Protein AF-A0A1W9UEF1-F1 (afdb_monomer)

Secondary structure (DSSP, 8-state):
-HHHHHHHHHHHHHHH-SS--TTTS------PPPPPHHHHHHHHTTB-SSS-EEEEEESPPHHHHHHHHHHHHIIIIIHHHS-B-S--EEEEEEETTEEEEEEE--EEGGG--SHHHHHHHHHHHHHHHHHHHTTS-SS-EEEEE-TT-BGGGTB--EESSSSGGGGT----TTSS--TTSS--TTS-------TTS-TTT-HHHHHHHHHHHHHHHHHHH-TTEEEEEEEEE--TTSBTTS-SEEEEEEEESSS---HHHHHHHHHHHHHHHHTGGGHHHHHHTT-S---

Solvent-accessible surface area (backbone atoms only — not comparable to full-atom values): 16202 Å² total; per-residue (Å²): 107,50,66,58,53,46,50,49,51,44,49,48,40,62,75,70,33,94,54,40,51,55,88,80,79,50,87,79,87,68,87,84,74,85,78,58,69,75,60,50,52,26,52,77,69,48,12,16,65,39,70,40,43,9,34,20,63,19,67,70,50,60,64,55,41,32,35,46,53,47,48,49,42,42,69,74,48,46,44,82,78,42,63,48,24,72,45,65,48,61,45,69,47,79,56,97,75,31,37,40,38,43,34,41,56,28,33,30,43,93,76,47,92,46,76,66,52,47,53,52,52,50,52,53,50,42,50,52,50,36,61,57,44,42,72,54,36,96,45,58,54,45,65,46,64,45,84,82,50,36,81,91,74,75,39,64,65,61,22,79,36,20,39,62,59,84,77,76,52,84,85,62,93,59,74,66,47,33,58,88,47,47,81,58,93,93,53,82,69,46,83,52,47,36,73,93,52,55,63,77,22,32,37,37,29,48,30,25,54,48,17,38,54,40,17,47,49,37,46,70,75,36,78,60,40,59,33,31,36,23,39,34,30,44,42,56,68,34,53,72,60,58,46,80,37,78,48,72,53,76,41,52,70,74,74,77,92,45,73,66,59,51,50,55,48,48,51,47,48,51,56,48,30,77,45,48,74,57,50,32,55,39,53,76,70,60,76,53,70,62,72

pLDDT: mean 96.2, std 3.37, range [81.88, 98.94]

Sequence (291 aa):
MDDIAIQATKQHVRETMRYLDPDRYMVIDSYAGRGAEELQYVVDHVTANDTSFGVSHWPRSGLEHAVYETAQYINYKLIDEFPVGEDVKVMGLRRNGELILTVAMPLIATRIGDAAEYQEVKRAAEAAIQEYAAQLDHRKVIVMVNTADDSANDAVYLTLTGTSAEMGDDGEVGRGNRLNGLITPFRSVSLEAPCGKNPISHVGKVYNALALLAAQDIVEKVPAVREVSVYLLSQIGSPLDQPLMATATVHTKNGNLTASIQADVQGVLDDRLANVGALRDIILNREITLF

Nearest PDB structures (foldseek):
  4k0b-assembly1_A  TM=9.799E-01  e=9.815E-30  Saccharolobus solfataricus P2
  6s83-assembly4_H  TM=9.466E-01  e=1.248E-29  Pyrococcus furiosus DSM 3638
  4l4q-assembly1_A  TM=9.410E-01  e=1.383E-28  Thermococcus kodakarensis
  4hpv-assembly1_A-2  TM=9.255E-01  e=5.512E-28  Saccharolobus solfataricus P2
  4k0b-assembly1_B-2  TM=9.392E-01  e=1.727E-27  Saccharolobus solfataricus P2

Mean predicted aligned error: 3.49 Å

Foldseek 3Di:
DFVVVQVVVQVVCVVQWDQDRCVPQHDDGDPDDDDDPVLVVCLVVLAASAFFKAKDKDDQDLQRQLQQVLLVCVRPPVVVVAQWFNAKDWDWDDDPQEIEIEIEIAGAPVPADDLVSLVVRQVVSQVVSLVVSCVSDPTHYHYDYQPVDDSVVPRGRHDNTGHCVSVPDDDDQQPAAALSRHDDPPDDGGSQRLPPDALRRHCSNLNNVLQHVLNVCLVVQQVQFPMKMWMFTAHRPHNQLDTPDIDIDTDTPDDDDDPVSVVSSVVSSNVSSVVSRCSNVCVVVVVGGRD

Radius of gyration: 21.79 Å; Cα contacts (8 Å, |Δi|>4): 511; chains: 1; bounding box: 52×49×59 Å

Structure (mmCIF, N/CA/C/O backbone):
data_AF-A0A1W9UEF1-F1
#
_entry.id   AF-A0A1W9UEF1-F1
#
loop_
_atom_site.group_PDB
_atom_site.id
_atom_site.type_symbol
_atom_site.label_atom_id
_atom_site.label_alt_id
_atom_site.label_comp_id
_atom_site.label_asym_id
_atom_site.label_entity_id
_atom_site.label_seq_id
_atom_site.pdbx_PDB_ins_code
_atom_site.Cartn_x
_atom_site.Cartn_y
_atom_site.Cartn_z
_atom_site.occupancy
_atom_site.B_iso_or_equiv
_atom_site.auth_seq_id
_atom_site.auth_comp_id
_atom_site.auth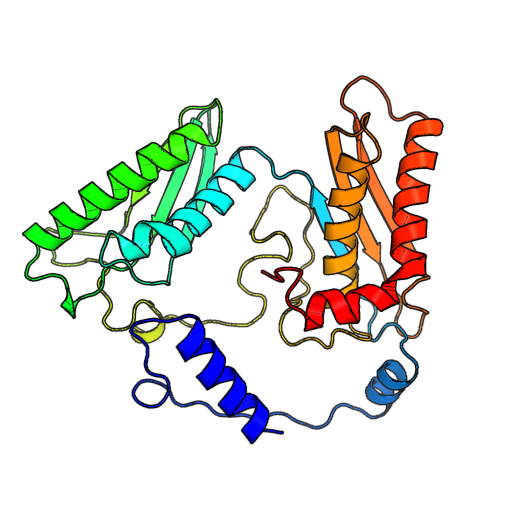_asym_id
_atom_site.auth_atom_id
_atom_site.pdbx_PDB_model_num
ATOM 1 N N . MET A 1 1 ? -14.687 -22.402 -10.345 1.00 89.38 1 MET A N 1
ATOM 2 C CA . MET A 1 1 ? -14.057 -21.469 -9.386 1.00 89.38 1 MET A CA 1
ATOM 3 C C . MET A 1 1 ? -12.746 -20.983 -9.973 1.00 89.38 1 MET A C 1
ATOM 5 O O . MET A 1 1 ? -12.583 -19.782 -10.115 1.00 89.38 1 MET A O 1
ATOM 9 N N . ASP A 1 2 ? -11.920 -21.912 -10.443 1.00 94.44 2 ASP A N 1
ATOM 10 C CA . ASP A 1 2 ? -10.677 -21.663 -11.183 1.00 94.44 2 ASP A CA 1
ATOM 11 C C . ASP A 1 2 ? -10.833 -20.636 -12.311 1.00 94.44 2 ASP A C 1
ATOM 13 O O . ASP A 1 2 ? -10.104 -19.650 -12.325 1.00 94.44 2 ASP A O 1
ATOM 17 N N . ASP A 1 3 ? -11.848 -20.771 -13.175 1.00 96.38 3 ASP A N 1
ATOM 18 C CA . ASP A 1 3 ? -12.111 -19.783 -14.235 1.00 96.38 3 ASP A CA 1
ATOM 19 C C . ASP A 1 3 ? -12.325 -18.366 -13.690 1.00 96.38 3 ASP A C 1
ATOM 21 O O . ASP A 1 3 ? -11.799 -17.402 -14.238 1.00 96.38 3 ASP A O 1
ATOM 25 N N . ILE A 1 4 ? -13.063 -18.226 -12.584 1.00 96.50 4 ILE A N 1
ATOM 26 C CA . ILE A 1 4 ? -13.297 -16.924 -11.947 1.00 96.50 4 ILE A CA 1
ATOM 27 C C . ILE A 1 4 ? -11.973 -16.366 -11.421 1.00 96.50 4 ILE A C 1
ATOM 29 O O . ILE A 1 4 ? -11.693 -15.192 -11.638 1.00 96.50 4 ILE A O 1
ATOM 33 N N . ALA A 1 5 ? -11.150 -17.194 -10.771 1.00 96.19 5 ALA A N 1
ATOM 34 C CA . ALA A 1 5 ? -9.849 -16.777 -10.254 1.00 96.19 5 ALA A CA 1
ATOM 35 C C . ALA A 1 5 ? -8.905 -16.335 -11.385 1.00 96.19 5 ALA A C 1
ATOM 37 O O . ALA A 1 5 ? -8.338 -15.248 -11.320 1.00 96.19 5 ALA A O 1
ATOM 38 N N . ILE A 1 6 ? -8.794 -17.129 -12.453 1.00 98.12 6 ILE A N 1
ATOM 39 C CA . ILE A 1 6 ? -7.942 -16.826 -13.609 1.00 98.12 6 ILE A CA 1
ATOM 40 C C . ILE A 1 6 ? -8.414 -15.543 -14.301 1.00 98.12 6 ILE A C 1
ATOM 42 O O . ILE A 1 6 ? -7.602 -14.656 -14.567 1.00 98.12 6 ILE A O 1
ATOM 46 N N . GLN A 1 7 ? -9.717 -15.403 -14.571 1.00 98.12 7 GLN A N 1
ATOM 47 C CA . GLN A 1 7 ? -10.246 -14.204 -15.228 1.00 98.12 7 GLN A CA 1
ATOM 48 C C . GLN A 1 7 ? -10.132 -12.959 -14.345 1.00 98.12 7 GLN A C 1
ATOM 50 O O . GLN A 1 7 ? -9.786 -11.898 -14.860 1.00 98.12 7 GLN A O 1
ATOM 55 N N . ALA A 1 8 ? -10.342 -13.080 -13.030 1.00 97.31 8 ALA A N 1
ATOM 56 C CA . ALA A 1 8 ? -10.146 -11.976 -12.094 1.00 97.31 8 ALA A CA 1
ATOM 57 C C . ALA A 1 8 ? -8.681 -11.514 -12.058 1.00 97.31 8 ALA A C 1
ATOM 59 O O . ALA A 1 8 ? -8.433 -10.312 -12.107 1.00 97.31 8 ALA A O 1
ATOM 60 N N . THR A 1 9 ? -7.713 -12.440 -12.051 1.00 97.75 9 THR A N 1
ATOM 61 C CA . THR A 1 9 ? -6.282 -12.100 -12.135 1.00 97.75 9 THR A CA 1
ATOM 62 C C . THR A 1 9 ? -5.962 -11.379 -13.441 1.00 97.75 9 THR A C 1
ATOM 64 O O . THR A 1 9 ? -5.349 -10.314 -13.414 1.00 97.75 9 THR A O 1
ATOM 67 N N . LYS A 1 10 ? -6.421 -11.900 -14.588 1.00 98.44 10 LYS A N 1
ATOM 68 C CA . LYS A 1 10 ? -6.210 -11.246 -15.892 1.00 98.44 10 LYS A CA 1
ATOM 69 C C . LYS A 1 10 ? -6.819 -9.851 -15.936 1.00 98.44 10 LYS A C 1
ATOM 71 O O . LYS A 1 10 ? -6.187 -8.922 -16.425 1.00 98.44 10 LYS A O 1
ATOM 76 N N . GLN A 1 11 ? -8.048 -9.701 -15.448 1.00 98.31 11 GLN A N 1
ATOM 77 C CA . GLN A 1 11 ? -8.712 -8.406 -15.390 1.00 98.31 11 GLN A CA 1
ATOM 78 C C . GLN A 1 11 ? -7.933 -7.429 -14.508 1.00 98.31 11 GLN A C 1
ATOM 80 O O . GLN A 1 11 ? -7.687 -6.312 -14.945 1.00 98.31 11 GLN A O 1
ATOM 85 N N . HIS A 1 12 ? -7.495 -7.859 -13.322 1.00 97.31 12 HIS A N 1
ATOM 86 C CA . HIS A 1 12 ? -6.714 -7.013 -12.427 1.00 97.31 12 HIS A CA 1
ATOM 87 C C . HIS A 1 12 ? -5.428 -6.517 -13.094 1.00 97.31 12 HIS A C 1
ATOM 89 O O . HIS A 1 12 ? -5.196 -5.317 -13.109 1.00 97.31 12 HIS A O 1
ATOM 95 N N . VAL A 1 13 ? -4.662 -7.403 -13.741 1.00 98.38 13 VAL A N 1
ATOM 96 C CA . VAL A 1 13 ? -3.438 -7.011 -14.462 1.00 98.38 13 VAL A CA 1
ATOM 97 C C . VAL A 1 13 ? -3.734 -5.995 -15.566 1.00 98.38 13 VAL A C 1
ATOM 99 O O . VAL A 1 13 ? -3.024 -5.002 -15.667 1.00 98.38 13 VAL A O 1
ATOM 102 N N . ARG A 1 14 ? -4.804 -6.180 -16.353 1.00 98.06 14 ARG A N 1
ATOM 103 C CA . ARG A 1 14 ? -5.193 -5.202 -17.390 1.00 98.06 14 ARG A CA 1
ATOM 104 C C . ARG A 1 14 ? -5.638 -3.855 -16.814 1.00 98.06 14 ARG A C 1
ATOM 106 O O . ARG A 1 14 ? -5.512 -2.843 -17.493 1.00 98.06 14 ARG A O 1
ATOM 113 N N . GLU A 1 15 ? -6.200 -3.845 -15.606 1.00 97.00 15 GLU A N 1
ATOM 114 C CA . GLU A 1 15 ? -6.611 -2.622 -14.905 1.00 97.00 15 GLU A CA 1
ATOM 115 C C . GLU A 1 15 ? -5.419 -1.881 -14.283 1.00 97.00 15 GLU A C 1
ATOM 117 O O . GLU A 1 15 ? -5.478 -0.660 -14.156 1.00 97.00 15 GLU A O 1
ATOM 122 N N . THR A 1 16 ? -4.359 -2.594 -13.882 1.00 96.12 16 THR A N 1
ATOM 123 C CA . THR A 1 16 ? -3.262 -2.017 -13.089 1.00 96.12 16 THR A CA 1
ATOM 124 C C . THR A 1 16 ? -1.935 -1.882 -13.819 1.00 96.12 16 THR A C 1
ATOM 126 O O . THR A 1 16 ? -1.109 -1.115 -13.349 1.00 96.12 16 THR A O 1
ATOM 129 N N . MET A 1 17 ? -1.707 -2.598 -14.923 1.00 97.94 17 MET A N 1
ATOM 130 C CA . MET A 1 17 ? -0.441 -2.591 -15.664 1.00 97.94 17 MET A CA 1
ATOM 131 C C . MET A 1 17 ? -0.671 -2.182 -17.124 1.00 97.94 17 MET A C 1
ATOM 133 O O . MET A 1 17 ? -1.445 -2.810 -17.845 1.00 97.94 17 MET A O 1
ATOM 137 N N . ARG A 1 18 ? 0.038 -1.153 -17.595 1.00 97.12 18 ARG A N 1
ATOM 138 C CA . ARG A 1 18 ? -0.091 -0.600 -18.957 1.00 97.12 18 ARG A CA 1
ATOM 139 C C . ARG A 1 18 ? 0.602 -1.459 -20.011 1.00 97.12 18 ARG A C 1
ATOM 141 O O . ARG A 1 18 ? 0.139 -1.516 -21.149 1.00 97.12 18 ARG A O 1
ATOM 148 N N . TYR A 1 19 ? 1.721 -2.089 -19.645 1.00 97.69 19 TYR A N 1
ATOM 149 C CA . TYR A 1 19 ? 2.610 -2.790 -20.582 1.00 97.69 19 TYR A CA 1
ATOM 150 C C . TYR A 1 19 ? 2.662 -4.313 -20.372 1.00 97.69 19 TYR A C 1
ATOM 152 O O . TYR A 1 19 ? 3.196 -5.030 -21.224 1.00 97.69 19 TYR A O 1
ATOM 160 N N . LEU A 1 20 ? 2.070 -4.828 -19.288 1.00 98.25 20 LEU A N 1
ATOM 161 C CA . LEU A 1 20 ? 1.963 -6.262 -19.023 1.00 98.25 20 LEU A CA 1
ATOM 162 C C . LEU A 1 20 ? 0.648 -6.823 -19.581 1.00 98.25 20 LEU A C 1
ATOM 164 O O . LEU A 1 20 ? -0.408 -6.708 -18.966 1.00 98.25 20 LEU A O 1
ATOM 168 N N . ASP A 1 21 ? 0.715 -7.469 -20.744 1.00 97.94 21 ASP A N 1
ATOM 169 C CA . ASP A 1 21 ? -0.398 -8.252 -21.288 1.00 97.94 21 ASP A CA 1
ATOM 170 C C . ASP A 1 21 ? -0.444 -9.654 -20.639 1.00 97.94 21 ASP A C 1
ATOM 172 O O . ASP A 1 21 ? 0.440 -10.481 -20.907 1.00 97.94 21 ASP A O 1
ATOM 176 N N . PRO A 1 22 ? -1.473 -9.971 -19.827 1.00 98.00 22 PRO A N 1
ATOM 177 C CA . PRO A 1 22 ? -1.550 -11.244 -19.119 1.00 98.00 22 PRO A CA 1
ATOM 178 C C . PRO A 1 22 ? -1.875 -12.439 -20.027 1.00 98.00 22 PRO A C 1
ATOM 180 O O . PRO A 1 22 ? -1.751 -13.578 -19.586 1.00 98.00 22 PRO A O 1
ATOM 183 N N . ASP A 1 23 ? -2.307 -12.225 -21.275 1.00 97.94 23 ASP A N 1
ATOM 184 C CA . ASP A 1 23 ? -2.498 -13.314 -22.242 1.00 97.94 23 ASP A CA 1
ATOM 185 C C . ASP A 1 23 ? -1.206 -13.654 -22.995 1.00 97.94 23 ASP A C 1
ATOM 187 O O . ASP A 1 23 ? -1.077 -14.758 -23.525 1.00 97.94 23 ASP A O 1
ATOM 191 N N . ARG A 1 24 ? -0.250 -12.718 -23.053 1.00 97.62 24 ARG A N 1
ATOM 192 C CA . ARG A 1 24 ? 1.016 -12.890 -23.784 1.00 97.62 24 ARG A CA 1
ATOM 193 C C . ARG A 1 24 ? 2.195 -13.219 -22.883 1.00 97.62 24 ARG A C 1
ATOM 195 O O . ARG A 1 24 ? 3.060 -13.984 -23.299 1.00 97.62 24 ARG A O 1
ATOM 202 N N . TYR A 1 25 ? 2.254 -12.618 -21.698 1.00 97.56 25 TYR A N 1
ATOM 203 C CA . TYR A 1 25 ? 3.446 -12.637 -20.846 1.00 97.56 25 TYR A CA 1
ATOM 204 C C . TYR A 1 25 ? 3.261 -13.406 -19.537 1.00 97.56 25 TYR A C 1
ATOM 206 O O . TYR A 1 25 ? 4.201 -13.494 -18.755 1.00 97.56 25 TYR A O 1
ATOM 214 N N . MET A 1 26 ? 2.077 -13.973 -19.284 1.00 98.06 26 MET A N 1
ATOM 215 C CA . MET A 1 26 ? 1.788 -14.685 -18.039 1.00 98.06 26 MET A CA 1
ATOM 216 C C . MET A 1 26 ? 1.208 -16.075 -18.293 1.00 98.06 26 MET A C 1
ATOM 218 O O . MET A 1 26 ? 0.416 -16.288 -19.210 1.00 98.06 26 MET A O 1
ATOM 222 N N . VAL A 1 27 ? 1.562 -17.008 -17.410 1.00 97.94 27 VAL A N 1
ATOM 223 C CA . VAL A 1 27 ? 0.864 -18.284 -17.224 1.00 97.94 27 VAL A CA 1
ATOM 224 C C . VAL A 1 27 ? 0.162 -18.204 -15.875 1.00 97.94 27 VAL A C 1
ATOM 226 O O . VAL A 1 27 ? 0.795 -17.887 -14.870 1.00 97.94 27 VAL A O 1
ATOM 229 N N . ILE A 1 28 ? -1.152 -18.423 -15.858 1.00 97.81 28 ILE A N 1
ATOM 230 C CA . ILE A 1 28 ? -1.977 -18.265 -14.657 1.00 97.81 28 ILE A CA 1
ATOM 231 C C . ILE A 1 28 ? -2.689 -19.583 -14.392 1.00 97.81 28 ILE A C 1
ATOM 233 O O . ILE A 1 28 ? -3.615 -19.944 -15.118 1.00 97.81 28 ILE A O 1
ATOM 237 N N . ASP A 1 29 ? -2.280 -20.245 -13.316 1.00 97.38 29 ASP A N 1
ATOM 238 C CA . ASP A 1 29 ? -2.883 -21.483 -12.839 1.00 97.38 29 ASP A CA 1
ATOM 239 C C . ASP A 1 29 ? -3.674 -21.239 -11.549 1.00 97.38 29 ASP A C 1
ATOM 241 O O . ASP A 1 29 ? -3.347 -20.364 -10.743 1.00 97.38 29 ASP A O 1
ATOM 245 N N . SER A 1 30 ? -4.717 -22.041 -11.333 1.00 96.38 30 SER A N 1
ATOM 246 C CA . SER A 1 30 ? -5.489 -22.046 -10.091 1.00 96.38 30 SER A CA 1
ATOM 247 C C . SER A 1 30 ? -5.494 -23.445 -9.487 1.00 96.38 30 SER A C 1
ATOM 249 O O . SER A 1 30 ? -5.805 -24.420 -10.162 1.00 96.38 30 SER A O 1
ATOM 251 N N . TYR A 1 31 ? -5.158 -23.526 -8.201 1.00 95.06 31 TYR A N 1
ATOM 252 C CA . TYR A 1 31 ? -5.131 -24.767 -7.419 1.00 95.06 31 TYR A CA 1
ATOM 253 C C . TYR A 1 31 ? -6.075 -24.672 -6.217 1.00 95.06 31 TYR A C 1
ATOM 255 O O . TYR A 1 31 ? -5.773 -25.129 -5.113 1.00 95.06 31 TYR A O 1
ATOM 263 N N . ALA A 1 32 ? -7.200 -23.985 -6.396 1.00 91.31 32 ALA A N 1
ATOM 264 C CA . ALA A 1 32 ? -8.069 -23.621 -5.298 1.00 91.31 32 ALA A CA 1
ATOM 265 C C . ALA A 1 32 ? -8.930 -24.818 -4.848 1.00 91.31 32 ALA A C 1
ATOM 267 O O . ALA A 1 32 ? -9.755 -25.350 -5.588 1.00 91.31 32 ALA A O 1
ATOM 268 N N . GLY A 1 33 ? -8.721 -25.254 -3.605 1.00 90.75 33 GLY A N 1
ATOM 269 C CA . GLY A 1 33 ? -9.436 -26.377 -3.002 1.00 90.75 33 GLY A CA 1
ATOM 270 C C . GLY A 1 33 ? -10.742 -25.980 -2.313 1.00 90.75 33 GLY A C 1
ATOM 271 O O . GLY A 1 33 ? -11.060 -24.803 -2.128 1.00 90.75 33 GLY A O 1
ATOM 272 N N . ARG A 1 34 ? -11.498 -26.990 -1.873 1.00 90.00 34 ARG A N 1
ATOM 273 C CA . ARG A 1 34 ? -12.651 -26.785 -0.990 1.00 90.00 34 ARG A CA 1
ATOM 274 C C . ARG A 1 34 ? -12.165 -26.571 0.446 1.00 90.00 34 ARG A C 1
ATOM 276 O O . ARG A 1 34 ? -11.312 -27.316 0.918 1.00 90.00 34 ARG A O 1
ATOM 283 N N . GLY A 1 35 ? -12.717 -25.571 1.134 1.00 88.62 35 GLY A N 1
ATOM 284 C CA . GLY A 1 35 ? -12.439 -25.349 2.556 1.00 88.62 35 GLY A CA 1
ATOM 285 C C . GLY A 1 35 ? -12.955 -26.495 3.430 1.00 88.62 35 GLY A C 1
ATOM 286 O O . GLY A 1 35 ? -13.860 -27.223 3.022 1.00 88.62 35 GLY A O 1
ATOM 287 N N . ALA A 1 36 ? -12.415 -26.643 4.636 1.00 87.50 36 ALA A N 1
ATOM 288 C CA . ALA A 1 36 ? -12.899 -27.636 5.593 1.00 87.50 36 ALA A CA 1
ATOM 289 C C . ALA A 1 36 ? -14.331 -27.310 6.072 1.00 87.50 36 ALA A C 1
ATOM 291 O O . ALA A 1 36 ? -1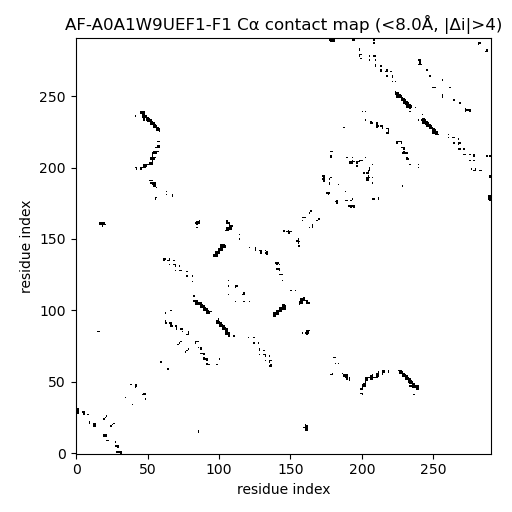4.726 -26.140 6.099 1.00 87.50 36 ALA A O 1
ATOM 292 N N . GLU A 1 37 ? -15.129 -28.329 6.400 1.00 86.81 37 GLU A N 1
ATOM 293 C CA . GLU A 1 37 ? -16.556 -28.166 6.731 1.00 86.81 37 GLU A CA 1
ATOM 294 C C . GLU A 1 37 ? -16.761 -27.312 7.989 1.00 86.81 37 GLU A C 1
ATOM 296 O O . GLU A 1 37 ? -17.622 -26.434 8.018 1.00 86.81 37 GLU A O 1
ATOM 301 N N . GLU A 1 38 ? -15.910 -27.493 8.996 1.00 82.62 38 GLU A N 1
ATOM 302 C CA . GLU A 1 38 ? -15.917 -26.727 10.240 1.00 82.62 38 GLU A CA 1
ATOM 303 C C . GLU A 1 38 ? -15.635 -25.232 10.024 1.00 82.62 38 GLU A C 1
ATOM 305 O O . GLU A 1 38 ? -16.196 -24.394 10.726 1.00 82.62 38 GLU A O 1
ATOM 310 N N . LEU A 1 39 ? -14.830 -24.871 9.017 1.00 84.19 39 LEU A N 1
ATOM 311 C CA . LEU A 1 39 ? -14.564 -23.470 8.670 1.00 84.19 39 LEU A CA 1
ATOM 312 C C . LEU A 1 39 ? -15.671 -22.873 7.794 1.00 84.19 39 LEU A C 1
ATOM 314 O O . LEU A 1 39 ? -15.955 -21.681 7.907 1.00 84.19 39 LEU A O 1
ATOM 318 N N . GLN A 1 40 ? -16.323 -23.684 6.952 1.00 85.50 40 GLN A N 1
ATOM 319 C CA . GLN A 1 40 ? -17.520 -23.260 6.213 1.00 85.50 40 GLN A CA 1
ATOM 320 C C . GLN A 1 40 ? -18.650 -22.895 7.188 1.00 85.50 40 GLN A C 1
ATOM 322 O O . GLN A 1 40 ? -19.240 -21.826 7.052 1.00 85.50 40 GLN A O 1
ATOM 327 N N . TYR A 1 41 ? -18.861 -23.705 8.234 1.00 83.12 41 TYR A N 1
ATOM 328 C CA . TYR A 1 41 ? -19.856 -23.436 9.278 1.00 83.12 41 TYR A CA 1
ATOM 329 C C . TYR A 1 41 ? -19.693 -22.043 9.903 1.00 83.12 41 TYR A C 1
ATOM 331 O O . TYR A 1 41 ? -20.671 -21.320 10.088 1.00 83.12 41 TYR A O 1
ATOM 339 N N . VAL A 1 42 ? -18.457 -21.640 10.201 1.00 81.88 42 VAL A N 1
ATOM 340 C CA . VAL A 1 42 ? -18.163 -20.332 10.804 1.00 81.88 42 VAL A CA 1
ATOM 341 C C . VAL A 1 42 ? -18.479 -19.170 9.853 1.00 81.88 42 VAL A C 1
ATOM 343 O O . VA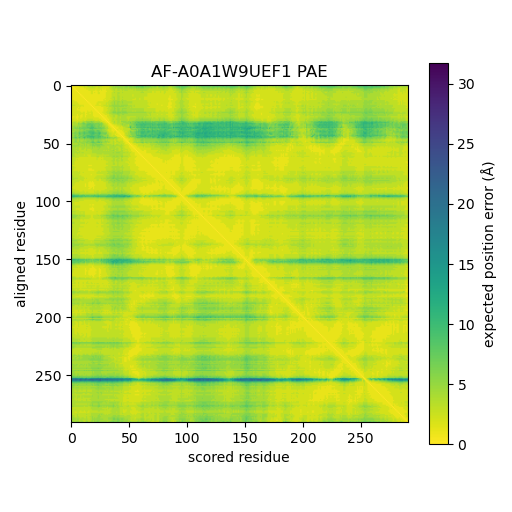L A 1 42 ? -18.983 -18.133 10.283 1.00 81.88 42 VAL A O 1
ATOM 346 N N . VAL A 1 43 ? -18.236 -19.342 8.550 1.00 82.81 43 VAL A N 1
ATOM 347 C CA . VAL A 1 43 ? -18.609 -18.349 7.529 1.00 82.81 43 VAL A CA 1
ATOM 348 C C . VAL A 1 43 ? -20.130 -18.204 7.444 1.00 82.81 43 VAL A C 1
ATOM 350 O O . VAL A 1 43 ? -20.622 -17.077 7.423 1.00 82.81 43 VAL A O 1
ATOM 353 N N . ASP A 1 44 ? -20.865 -19.318 7.453 1.00 84.69 44 ASP A N 1
ATOM 354 C CA . ASP A 1 44 ? -22.330 -19.329 7.342 1.00 84.69 44 ASP A CA 1
ATOM 355 C C . ASP A 1 44 ? -23.019 -18.651 8.537 1.00 84.69 44 ASP A C 1
ATOM 357 O O . ASP A 1 44 ? -24.064 -18.020 8.381 1.00 84.69 44 ASP A O 1
ATOM 361 N N . HIS A 1 45 ? -22.410 -18.737 9.723 1.00 85.62 45 HIS A N 1
ATOM 362 C CA . HIS A 1 45 ? -22.911 -18.113 10.951 1.00 85.62 45 HIS A CA 1
ATOM 363 C C . HIS A 1 45 ? -22.318 -16.721 11.216 1.00 85.62 45 HIS A C 1
ATOM 365 O O . HIS A 1 45 ? -22.667 -16.098 12.216 1.00 85.62 45 HIS A O 1
ATOM 371 N N . VAL A 1 46 ? -21.446 -16.222 10.328 1.00 88.38 46 VAL A N 1
ATOM 372 C CA . VAL A 1 46 ? -20.791 -14.903 10.423 1.00 88.38 46 VAL A CA 1
ATOM 373 C C . VAL A 1 46 ? -20.100 -14.700 11.782 1.00 88.38 46 VAL A C 1
ATOM 375 O O . VAL A 1 46 ? -20.186 -13.646 12.411 1.00 88.38 46 VAL A O 1
ATOM 378 N N . THR A 1 47 ? -19.399 -15.730 12.253 1.00 91.62 47 THR A N 1
ATOM 379 C CA . THR A 1 47 ? -18.549 -15.650 13.449 1.00 91.62 47 THR A CA 1
ATOM 380 C C . THR A 1 47 ? -17.075 -15.577 13.059 1.00 91.62 47 THR A C 1
ATOM 382 O O . THR A 1 47 ? -16.714 -15.778 11.901 1.00 91.62 47 THR A O 1
ATOM 385 N N . ALA A 1 48 ? -16.200 -15.229 13.999 1.00 92.06 48 ALA A N 1
ATOM 386 C CA . ALA A 1 48 ? -14.765 -15.138 13.759 1.00 92.06 48 ALA A CA 1
ATOM 387 C C . ALA A 1 48 ? -14.206 -16.477 13.260 1.00 92.06 48 ALA A C 1
ATOM 389 O O . ALA A 1 48 ? -14.274 -17.484 13.960 1.00 92.06 48 ALA A O 1
ATOM 390 N N . ASN A 1 49 ? -13.623 -16.487 12.061 1.00 90.38 49 ASN A N 1
ATOM 391 C CA . ASN A 1 49 ? -13.079 -17.704 11.449 1.00 90.38 49 ASN A CA 1
ATOM 392 C C . ASN A 1 49 ? -11.794 -18.231 12.096 1.00 90.38 49 ASN A C 1
ATOM 394 O O . ASN A 1 49 ? -11.393 -19.354 11.806 1.00 90.38 49 ASN A O 1
ATOM 398 N N . ASP A 1 50 ? -11.136 -17.410 12.908 1.00 90.00 50 ASP A N 1
ATOM 399 C CA . ASP A 1 50 ? -9.830 -17.686 13.486 1.00 90.00 50 ASP A CA 1
ATOM 400 C C . ASP A 1 50 ? -9.639 -16.866 14.774 1.00 90.00 50 ASP A C 1
ATOM 402 O O . ASP A 1 50 ? -10.424 -15.967 15.080 1.00 90.00 50 ASP A O 1
ATOM 406 N N . THR A 1 51 ? -8.603 -17.190 15.543 1.00 95.00 51 THR A N 1
ATOM 407 C CA . THR A 1 51 ? -8.109 -16.387 16.667 1.00 95.00 51 THR A CA 1
ATOM 408 C C . THR A 1 51 ? -6.940 -15.543 16.170 1.00 95.00 51 THR A C 1
ATOM 410 O O . THR A 1 51 ? -5.774 -15.889 16.351 1.00 95.00 51 THR A O 1
ATOM 413 N N . SER A 1 52 ? -7.259 -14.426 15.525 1.00 95.81 52 SER A N 1
ATOM 414 C CA . SER A 1 52 ? -6.270 -13.491 14.975 1.00 95.81 52 SER A CA 1
ATOM 415 C C . SER A 1 52 ? -6.498 -12.067 15.483 1.00 95.81 52 SER A C 1
ATOM 417 O O . SER A 1 52 ? -7.460 -11.779 16.206 1.00 95.81 52 SER A O 1
ATOM 419 N N . PHE A 1 53 ? -5.606 -11.154 15.098 1.00 96.06 53 PHE A N 1
ATOM 420 C CA . PHE A 1 53 ? -5.643 -9.769 15.548 1.00 96.06 53 PHE A CA 1
ATOM 421 C C . PHE A 1 53 ? -5.458 -8.764 14.404 1.00 96.06 53 PHE A C 1
ATOM 423 O O . PHE A 1 53 ? -4.701 -8.992 13.454 1.00 96.06 53 PHE A O 1
ATOM 430 N N . GLY A 1 54 ? -6.144 -7.629 14.515 1.00 97.19 54 GLY A N 1
ATOM 431 C CA . GLY A 1 54 ? -6.003 -6.473 13.635 1.00 97.19 54 GLY A CA 1
ATOM 432 C C . GLY A 1 54 ? -5.373 -5.301 14.374 1.00 97.19 54 GLY A C 1
ATOM 433 O O . GLY A 1 54 ? -5.695 -5.062 15.539 1.00 97.19 54 GLY A O 1
ATOM 434 N N . VAL A 1 55 ? -4.469 -4.582 13.706 1.00 97.69 55 VAL A N 1
ATOM 435 C CA . VAL A 1 55 ? -3.836 -3.377 14.260 1.00 97.69 55 VAL A CA 1
ATOM 436 C C . VAL A 1 55 ? -3.699 -2.328 13.178 1.00 97.69 55 VAL A C 1
ATOM 438 O O . VAL A 1 55 ? -3.250 -2.622 12.071 1.00 97.69 55 VAL A O 1
ATOM 441 N N . SER A 1 56 ? -4.039 -1.088 13.501 1.00 97.62 56 SER A N 1
ATOM 442 C CA . SER A 1 56 ? -3.732 0.063 12.656 1.00 97.62 56 SER A CA 1
ATOM 443 C C . SER A 1 56 ? -3.598 1.327 13.487 1.00 97.62 56 SER A C 1
ATOM 445 O O . SER A 1 56 ? -4.181 1.451 14.565 1.00 97.62 56 SER A O 1
ATOM 447 N N . HIS A 1 57 ? -2.809 2.266 12.977 1.00 98.00 57 HIS A N 1
ATOM 448 C CA . HIS A 1 57 ? -2.588 3.564 13.596 1.00 98.00 57 HIS A CA 1
ATOM 449 C C . HIS A 1 57 ? -2.972 4.701 12.657 1.00 98.00 57 HIS A C 1
ATOM 451 O O . HIS A 1 57 ? -2.912 4.564 11.434 1.00 98.00 57 HIS A O 1
ATOM 457 N N . TRP A 1 58 ? -3.338 5.838 13.245 1.00 98.00 58 TRP A N 1
ATOM 458 C CA . TRP A 1 58 ? -3.640 7.068 12.521 1.00 98.00 58 TRP A CA 1
ATOM 459 C C . TRP A 1 58 ? -3.364 8.307 13.396 1.00 98.00 58 TRP A C 1
ATOM 461 O O . TRP A 1 58 ? -3.549 8.230 14.614 1.00 98.00 58 TRP A O 1
ATOM 471 N N . PRO A 1 59 ? -2.949 9.457 12.828 1.00 97.56 59 PRO A N 1
ATOM 472 C CA . PRO A 1 59 ? -2.535 9.661 11.440 1.00 97.56 59 PRO A CA 1
ATOM 473 C C . PRO A 1 59 ? -1.171 9.030 11.136 1.00 97.56 59 PRO A C 1
ATOM 475 O O . PRO A 1 59 ? -0.440 8.602 12.033 1.00 97.56 59 PRO A O 1
ATOM 478 N N . ARG A 1 60 ? -0.813 8.997 9.849 1.00 97.25 60 ARG A N 1
ATOM 479 C CA . ARG A 1 60 ? 0.564 8.709 9.431 1.00 97.25 60 ARG A CA 1
ATOM 480 C C . ARG A 1 60 ? 1.511 9.751 10.037 1.00 97.25 60 ARG A C 1
ATOM 482 O O . ARG A 1 60 ? 1.202 10.941 10.081 1.00 97.25 60 ARG A O 1
ATOM 489 N N . SER A 1 61 ? 2.683 9.316 10.490 1.00 97.31 61 SER A N 1
ATOM 490 C CA . SER A 1 61 ? 3.784 10.225 10.816 1.00 97.31 61 SER A CA 1
ATOM 491 C C . SER A 1 61 ? 4.252 10.965 9.560 1.00 97.31 61 SER A C 1
ATOM 493 O O . SER A 1 61 ? 4.006 10.516 8.446 1.00 97.31 61 SER A O 1
ATOM 495 N N . GLY A 1 62 ? 5.001 12.056 9.720 1.00 97.69 62 GLY A N 1
ATOM 496 C CA . GLY A 1 62 ? 5.505 12.807 8.566 1.00 97.69 62 GLY A CA 1
ATOM 497 C C . GLY A 1 62 ? 6.362 11.979 7.589 1.00 97.69 62 GLY A C 1
ATOM 498 O O . GLY A 1 62 ? 6.222 12.122 6.382 1.00 97.69 62 GLY A O 1
ATOM 499 N N . LEU A 1 63 ? 7.170 11.028 8.087 1.00 98.56 63 LEU A N 1
ATOM 500 C CA . LEU A 1 63 ? 7.903 10.092 7.217 1.00 98.56 63 LEU A CA 1
ATOM 501 C C . LEU A 1 63 ? 6.958 9.106 6.512 1.00 98.56 63 LEU A C 1
ATOM 503 O O . LEU A 1 63 ? 7.112 8.858 5.323 1.00 98.56 63 LEU A O 1
ATOM 507 N N . GLU A 1 64 ? 5.999 8.538 7.247 1.00 98.62 64 GLU A N 1
ATOM 508 C CA . GLU A 1 64 ? 5.010 7.598 6.699 1.00 98.62 64 GLU A CA 1
ATOM 509 C C . GLU A 1 64 ? 4.168 8.265 5.603 1.00 98.62 64 GLU A C 1
ATOM 511 O O . GLU A 1 64 ? 3.958 7.681 4.545 1.00 98.62 64 GLU A O 1
ATOM 516 N N . HIS A 1 65 ? 3.732 9.503 5.836 1.00 98.56 65 HIS A N 1
ATOM 517 C CA . HIS A 1 65 ? 3.008 10.307 4.860 1.00 98.56 65 HIS A CA 1
ATOM 518 C C . HIS A 1 65 ? 3.872 10.594 3.629 1.00 98.56 65 HIS A C 1
ATOM 520 O O . HIS A 1 65 ? 3.436 10.305 2.521 1.00 98.56 65 HIS A O 1
ATOM 526 N N . ALA A 1 66 ? 5.115 11.054 3.816 1.00 98.75 66 ALA A N 1
ATOM 527 C CA . ALA A 1 66 ? 6.020 11.341 2.706 1.00 98.75 66 ALA A CA 1
ATOM 528 C C . ALA A 1 66 ? 6.264 10.116 1.809 1.00 98.75 66 ALA A C 1
ATOM 530 O O . ALA A 1 66 ? 6.194 10.227 0.589 1.00 98.75 66 ALA A O 1
ATOM 531 N N . VAL A 1 67 ? 6.510 8.940 2.399 1.00 98.88 67 VAL A N 1
ATOM 532 C CA . VAL A 1 67 ? 6.679 7.680 1.653 1.00 98.88 67 VAL A CA 1
ATOM 533 C C . VAL A 1 67 ? 5.409 7.310 0.889 1.00 98.88 67 VAL A C 1
ATOM 535 O O . VAL A 1 67 ? 5.485 7.042 -0.308 1.00 98.88 67 VAL A O 1
ATOM 538 N N . TYR A 1 68 ? 4.258 7.305 1.571 1.00 98.69 68 TYR A N 1
ATOM 539 C CA . TYR A 1 68 ? 2.985 6.902 0.976 1.00 98.69 68 TYR A CA 1
ATOM 540 C C . TYR A 1 68 ? 2.606 7.807 -0.200 1.00 98.69 68 TYR A C 1
ATOM 542 O O . TYR A 1 68 ? 2.419 7.323 -1.312 1.00 98.69 68 TYR A O 1
ATOM 550 N N . GLU A 1 69 ? 2.561 9.123 0.014 1.00 98.75 69 GLU A N 1
ATOM 551 C CA . GLU A 1 69 ? 2.165 10.075 -1.029 1.00 98.75 69 GLU A CA 1
ATOM 552 C C . GLU A 1 69 ? 3.166 10.109 -2.186 1.00 98.75 69 GLU A C 1
ATOM 554 O O . GLU A 1 69 ? 2.762 10.272 -3.331 1.00 98.75 69 GLU A O 1
ATOM 559 N N . THR A 1 70 ? 4.464 9.905 -1.930 1.00 98.88 70 THR A N 1
ATOM 560 C CA . THR A 1 70 ? 5.460 9.819 -3.011 1.00 98.88 70 THR A CA 1
ATOM 561 C C . THR A 1 70 ? 5.183 8.624 -3.923 1.00 98.88 70 THR A C 1
ATOM 563 O O . THR A 1 70 ? 5.189 8.778 -5.141 1.00 98.88 70 THR A O 1
ATOM 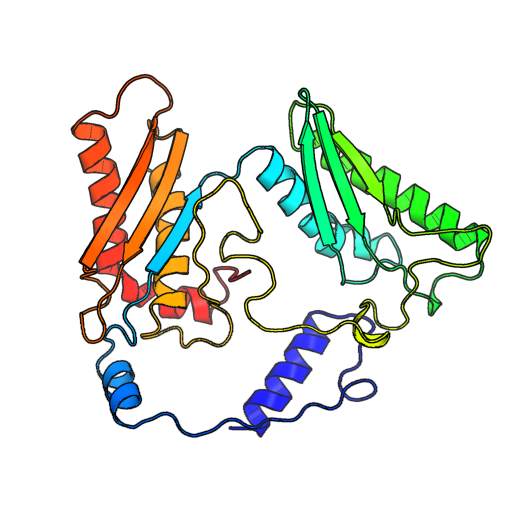566 N N . ALA A 1 71 ? 4.886 7.446 -3.361 1.00 98.69 71 ALA A N 1
ATOM 567 C CA . ALA A 1 71 ? 4.522 6.273 -4.157 1.00 98.69 71 ALA A CA 1
ATOM 568 C C . ALA A 1 71 ? 3.225 6.506 -4.954 1.00 98.69 71 ALA A C 1
ATOM 570 O O . ALA A 1 71 ? 3.161 6.182 -6.140 1.00 98.69 71 ALA A O 1
ATOM 571 N N . GLN A 1 72 ? 2.219 7.133 -4.331 1.00 98.38 72 GLN A N 1
ATOM 572 C CA . GLN A 1 72 ? 0.968 7.502 -5.000 1.00 98.38 72 GLN A CA 1
ATOM 573 C C . GLN A 1 72 ? 1.206 8.498 -6.146 1.00 98.38 72 GLN A C 1
ATOM 575 O O . GLN A 1 72 ? 0.692 8.311 -7.245 1.00 98.38 72 GLN A O 1
ATOM 580 N N . TYR A 1 73 ? 2.011 9.538 -5.929 1.00 98.81 73 TYR A N 1
ATOM 581 C CA . TYR A 1 73 ? 2.349 10.511 -6.965 1.00 98.81 73 TYR A CA 1
ATOM 582 C C . TYR A 1 73 ? 3.028 9.852 -8.165 1.00 98.81 73 TYR A C 1
ATOM 584 O O . TYR A 1 73 ? 2.657 10.141 -9.303 1.00 98.81 73 TYR A O 1
ATOM 592 N N . ILE A 1 74 ? 3.971 8.936 -7.923 1.00 98.75 74 ILE A N 1
ATOM 593 C CA . ILE A 1 74 ? 4.660 8.239 -9.009 1.00 98.75 74 ILE A CA 1
ATOM 594 C C . ILE A 1 74 ? 3.655 7.420 -9.833 1.00 98.75 74 ILE A C 1
ATOM 596 O O . ILE A 1 74 ? 3.556 7.619 -11.042 1.00 98.75 74 ILE A O 1
ATOM 600 N N . ASN A 1 75 ? 2.854 6.575 -9.176 1.00 98.12 75 ASN A N 1
ATOM 601 C CA . ASN A 1 75 ? 1.958 5.625 -9.846 1.00 98.12 75 ASN A CA 1
ATOM 602 C C . ASN A 1 75 ? 0.682 6.229 -10.448 1.00 98.12 75 ASN A C 1
ATOM 604 O O . ASN A 1 75 ? 0.066 5.596 -11.301 1.00 98.12 75 ASN A O 1
ATOM 608 N N . TYR A 1 76 ? 0.266 7.426 -10.027 1.00 97.38 76 TYR A N 1
ATOM 609 C CA . TYR A 1 76 ? -0.994 8.028 -10.490 1.00 97.38 76 TYR A CA 1
ATOM 610 C C . TYR A 1 76 ? -0.836 9.378 -11.187 1.00 97.38 76 TYR A C 1
ATOM 612 O O . TYR A 1 76 ? -1.826 9.915 -11.680 1.00 97.38 76 TYR A O 1
ATOM 620 N N . LYS A 1 77 ? 0.371 9.953 -11.216 1.00 98.38 77 LYS A N 1
ATOM 621 C CA . LYS A 1 77 ? 0.617 11.233 -11.891 1.00 98.38 77 LYS A CA 1
ATOM 622 C C . LYS A 1 77 ? 1.910 11.236 -12.698 1.00 98.38 77 LYS A C 1
ATOM 624 O O . LYS A 1 77 ? 1.862 11.480 -13.897 1.00 98.38 77 LYS A O 1
ATOM 629 N N . LEU A 1 78 ? 3.050 10.925 -12.079 1.00 98.44 78 LEU A N 1
ATOM 630 C CA . LEU A 1 78 ? 4.347 10.944 -12.770 1.00 98.44 78 LEU A CA 1
ATOM 631 C C . LEU A 1 78 ? 4.381 9.964 -13.951 1.00 98.44 78 LEU A C 1
ATOM 633 O O . LEU A 1 78 ? 4.947 10.272 -14.994 1.00 98.44 78 LEU A O 1
ATOM 637 N N . ILE A 1 79 ? 3.750 8.800 -13.798 1.00 97.81 79 ILE A N 1
ATOM 638 C CA . ILE A 1 79 ? 3.679 7.754 -14.824 1.00 97.81 79 ILE A CA 1
ATOM 639 C C . ILE A 1 79 ? 2.979 8.198 -16.127 1.00 97.81 79 ILE A C 1
ATOM 641 O O . ILE A 1 79 ? 3.144 7.564 -17.167 1.00 97.81 79 ILE A O 1
ATOM 645 N N . ASP A 1 80 ? 2.192 9.279 -16.096 1.00 97.69 80 ASP A N 1
ATOM 646 C CA . ASP A 1 80 ? 1.578 9.871 -17.295 1.00 97.69 80 ASP A CA 1
ATOM 647 C C . ASP A 1 80 ? 2.500 10.884 -17.988 1.00 97.69 80 ASP A C 1
ATOM 649 O O . ASP A 1 80 ? 2.333 11.174 -19.173 1.00 97.69 80 ASP A O 1
ATOM 653 N N . GLU A 1 81 ? 3.486 11.406 -17.260 1.00 97.75 81 GLU A N 1
ATOM 654 C CA . GLU A 1 81 ? 4.436 12.423 -17.717 1.00 97.75 81 GLU A CA 1
ATOM 655 C C . GLU A 1 81 ? 5.766 11.796 -18.181 1.00 97.75 81 GLU A C 1
ATOM 657 O O . GLU A 1 81 ? 6.426 12.325 -19.076 1.00 97.75 81 GLU A O 1
ATOM 662 N N . PHE A 1 82 ? 6.140 10.643 -17.617 1.00 98.25 82 PHE A N 1
ATOM 663 C CA . PHE A 1 82 ? 7.407 9.947 -17.856 1.00 98.25 82 PHE A CA 1
ATOM 664 C C . PHE A 1 82 ? 7.181 8.468 -18.210 1.00 98.25 82 PHE A C 1
ATOM 666 O O . PHE A 1 82 ? 6.188 7.882 -17.781 1.00 98.25 82 PHE A O 1
ATOM 673 N N . PRO A 1 83 ? 8.102 7.811 -18.948 1.00 98.12 83 PRO A N 1
ATOM 674 C CA . PRO A 1 83 ? 8.006 6.387 -19.277 1.00 98.12 83 PRO A CA 1
ATOM 675 C C . PRO A 1 83 ? 8.392 5.499 -18.079 1.00 98.12 83 PRO A C 1
ATOM 677 O O . PRO A 1 83 ? 9.298 4.677 -18.175 1.00 98.12 83 PRO A O 1
ATOM 680 N N . VAL A 1 84 ? 7.735 5.693 -16.940 1.00 98.44 84 VAL A N 1
ATOM 681 C CA . VAL A 1 84 ? 7.914 4.920 -15.704 1.00 98.44 84 VAL A CA 1
ATOM 682 C C . VAL A 1 84 ? 7.001 3.686 -15.744 1.00 98.44 84 VAL A C 1
ATOM 684 O O . VAL A 1 84 ? 5.920 3.735 -16.330 1.00 98.44 84 VAL A O 1
ATOM 687 N N . GLY A 1 85 ? 7.447 2.567 -15.176 1.00 98.38 85 GLY A N 1
ATOM 688 C CA . GLY A 1 85 ? 6.610 1.387 -14.936 1.00 98.38 85 GLY A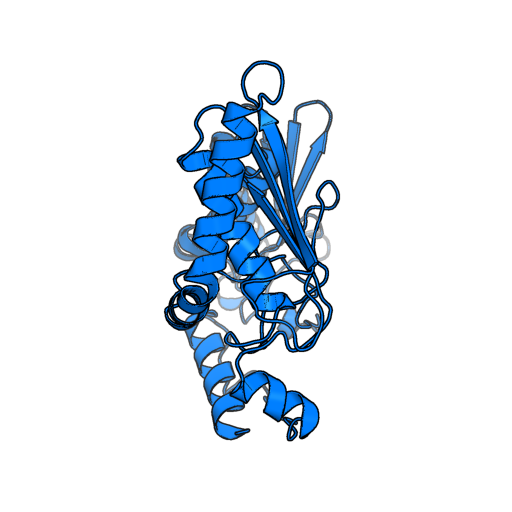 CA 1
ATOM 689 C C . GLY A 1 85 ? 5.974 1.393 -13.546 1.00 98.38 85 GLY A C 1
ATOM 690 O O . GLY A 1 85 ? 6.371 2.152 -12.667 1.00 98.38 85 GLY A O 1
ATOM 691 N N . GLU A 1 86 ? 4.979 0.538 -13.345 1.00 98.56 86 GLU A N 1
ATOM 692 C CA . GLU A 1 86 ? 4.138 0.513 -12.143 1.00 98.56 86 GLU A CA 1
ATOM 693 C C . GLU A 1 86 ? 4.822 -0.091 -10.901 1.00 98.56 86 GLU A C 1
ATOM 695 O O . GLU A 1 86 ? 4.353 0.090 -9.773 1.00 98.56 86 GLU A O 1
ATOM 700 N N . ASP A 1 87 ? 5.940 -0.798 -11.080 1.00 98.62 87 ASP A N 1
ATOM 701 C CA . ASP A 1 87 ? 6.709 -1.418 -9.997 1.00 98.62 87 ASP A CA 1
ATOM 702 C C . ASP A 1 87 ? 7.590 -0.409 -9.256 1.00 98.62 87 ASP A C 1
ATOM 704 O O . ASP A 1 87 ? 8.797 -0.270 -9.471 1.00 98.62 87 ASP A O 1
ATOM 708 N N . VAL A 1 88 ? 6.937 0.349 -8.382 1.00 98.69 88 VAL A N 1
ATOM 709 C CA . VAL A 1 88 ? 7.551 1.431 -7.620 1.00 98.69 88 VAL A CA 1
ATOM 710 C C . VAL A 1 88 ? 7.700 1.028 -6.163 1.00 98.69 88 VAL A C 1
ATOM 712 O O . VAL A 1 88 ? 6.726 0.776 -5.451 1.00 98.69 88 VAL A O 1
ATOM 715 N N . LYS A 1 89 ? 8.937 1.076 -5.669 1.00 98.88 89 LYS A N 1
ATOM 716 C CA . LYS A 1 89 ? 9.262 0.879 -4.257 1.00 98.88 89 LYS A CA 1
ATOM 717 C C . LYS A 1 89 ? 9.877 2.141 -3.680 1.00 98.88 89 LYS A C 1
ATOM 719 O O . LYS A 1 89 ? 10.980 2.536 -4.052 1.00 98.88 89 LYS A O 1
ATOM 724 N N . VAL A 1 90 ? 9.194 2.729 -2.701 1.00 98.88 90 VAL A N 1
ATOM 725 C CA . VAL A 1 90 ? 9.685 3.890 -1.950 1.00 98.88 90 VAL A CA 1
ATOM 726 C C . VAL A 1 90 ? 10.096 3.449 -0.550 1.00 98.88 90 VAL A C 1
ATOM 728 O O . VAL A 1 90 ? 9.287 2.958 0.235 1.00 98.88 90 VAL A O 1
ATOM 731 N N . MET A 1 91 ? 11.368 3.638 -0.218 1.00 98.88 91 MET A N 1
ATOM 732 C CA . MET A 1 91 ? 11.909 3.421 1.118 1.00 98.88 91 MET A CA 1
ATOM 733 C C . MET A 1 91 ? 12.225 4.759 1.771 1.00 98.88 91 MET A C 1
ATOM 735 O O . MET A 1 91 ? 12.966 5.564 1.219 1.00 98.88 91 MET A O 1
ATOM 739 N N . GLY A 1 92 ? 11.704 4.974 2.976 1.00 98.69 92 GLY A N 1
ATOM 740 C CA . GLY A 1 92 ? 11.949 6.187 3.743 1.00 98.69 92 GLY A CA 1
ATOM 741 C C . GLY A 1 92 ? 12.822 5.955 4.973 1.00 98.69 92 GLY A C 1
ATOM 742 O O . GLY A 1 92 ? 12.551 5.072 5.784 1.00 98.69 92 GLY A O 1
ATOM 743 N N . LEU A 1 93 ? 13.823 6.811 5.161 1.00 98.50 93 LEU A N 1
ATOM 744 C CA . LEU A 1 93 ? 14.642 6.904 6.367 1.00 98.50 93 LEU A CA 1
ATOM 745 C C . LEU A 1 93 ? 14.549 8.319 6.936 1.00 98.50 93 LEU A C 1
ATOM 747 O O . LEU A 1 93 ? 14.795 9.295 6.236 1.00 98.50 93 LEU A O 1
ATOM 751 N N . ARG A 1 94 ? 14.276 8.442 8.237 1.00 98.06 94 ARG A N 1
ATOM 752 C CA . ARG A 1 94 ? 14.425 9.708 8.964 1.00 98.06 94 ARG A CA 1
ATOM 753 C C . ARG A 1 94 ? 15.682 9.665 9.820 1.00 98.06 94 ARG A C 1
ATOM 755 O O . ARG A 1 94 ? 15.772 8.840 10.727 1.00 98.06 94 ARG A O 1
ATOM 762 N N . ARG A 1 95 ? 16.629 10.572 9.575 1.00 96.25 95 ARG A N 1
ATOM 763 C CA . ARG A 1 95 ? 17.898 10.654 10.316 1.00 96.25 95 ARG A CA 1
ATOM 764 C C . ARG A 1 95 ? 18.306 12.109 10.509 1.00 96.25 95 ARG A C 1
ATOM 766 O O . ARG A 1 95 ? 18.276 12.882 9.566 1.00 96.25 95 ARG A O 1
ATOM 773 N N . ASN A 1 96 ? 18.696 12.472 11.732 1.00 94.81 96 ASN A N 1
ATOM 774 C CA . ASN A 1 96 ? 19.222 13.804 12.071 1.00 94.81 96 ASN A CA 1
ATOM 775 C C . ASN A 1 96 ? 18.331 14.982 11.620 1.00 94.81 96 ASN A C 1
ATOM 777 O O . ASN A 1 96 ? 18.833 16.031 11.239 1.00 94.81 96 ASN A O 1
ATOM 781 N N . GLY A 1 97 ? 17.006 14.810 11.664 1.00 92.88 97 GLY A N 1
ATOM 782 C CA . GLY A 1 97 ? 16.056 15.853 11.261 1.00 92.88 97 GLY A CA 1
ATOM 783 C C . GLY A 1 97 ? 15.790 15.949 9.755 1.00 92.88 97 GLY A C 1
ATOM 784 O O . GLY A 1 97 ? 14.992 16.791 9.362 1.00 92.88 97 GLY A O 1
ATOM 785 N N . GLU A 1 98 ? 16.373 15.074 8.934 1.00 97.62 98 GLU A N 1
ATOM 786 C CA . GLU A 1 98 ? 16.132 14.987 7.488 1.00 97.62 98 GLU A CA 1
ATOM 787 C C . GLU A 1 98 ? 15.376 13.697 7.131 1.00 97.62 98 GLU A C 1
ATOM 789 O O . GLU A 1 98 ? 15.461 12.690 7.848 1.00 97.62 98 GLU A O 1
ATOM 794 N N . LEU A 1 99 ? 14.628 13.734 6.025 1.00 98.62 99 LEU A N 1
ATOM 795 C CA . LEU A 1 99 ? 14.022 12.566 5.388 1.00 98.62 99 LEU A CA 1
ATOM 796 C C . LEU A 1 99 ? 14.832 12.197 4.145 1.00 98.62 99 LEU A C 1
ATOM 798 O O . LEU A 1 99 ? 15.133 13.055 3.323 1.00 98.62 99 LEU A O 1
ATOM 802 N N . ILE A 1 100 ? 15.165 10.921 4.001 1.00 98.75 100 ILE A N 1
ATOM 803 C CA . ILE A 1 100 ? 15.810 10.357 2.817 1.00 98.75 100 ILE A CA 1
ATOM 804 C C . ILE A 1 100 ? 14.826 9.356 2.222 1.00 98.75 100 ILE A C 1
ATOM 806 O O . ILE A 1 100 ? 14.453 8.396 2.898 1.00 98.75 100 ILE A O 1
ATOM 810 N N . LEU A 1 101 ? 14.396 9.595 0.988 1.00 98.88 101 LEU A N 1
ATOM 811 C CA . LEU A 1 101 ? 13.537 8.706 0.221 1.00 98.88 101 LEU A CA 1
ATOM 812 C C . LEU A 1 101 ? 14.369 8.054 -0.883 1.00 98.88 101 LEU A C 1
ATOM 814 O O . LEU A 1 101 ? 14.862 8.724 -1.786 1.00 98.88 101 LEU A O 1
ATOM 818 N N . THR A 1 102 ? 14.539 6.741 -0.806 1.00 98.94 102 THR A N 1
ATOM 819 C CA . THR A 1 102 ? 15.129 5.939 -1.877 1.00 98.94 102 THR A CA 1
ATOM 820 C C . THR A 1 102 ? 14.003 5.336 -2.698 1.00 98.94 102 THR A C 1
ATOM 822 O O . THR A 1 102 ? 13.167 4.612 -2.157 1.00 98.94 102 THR A O 1
ATOM 825 N N . VAL A 1 103 ? 13.975 5.644 -3.988 1.00 98.94 103 VAL A N 1
ATOM 826 C CA . VAL A 1 103 ? 12.952 5.194 -4.929 1.00 98.94 103 VAL A CA 1
ATOM 827 C C . VAL A 1 103 ? 13.596 4.220 -5.905 1.00 98.94 103 VAL A C 1
ATOM 829 O O . VAL A 1 103 ? 14.576 4.558 -6.564 1.00 98.94 103 VAL A O 1
ATOM 832 N N . ALA A 1 104 ? 13.054 3.013 -5.996 1.00 98.81 104 ALA A N 1
ATOM 833 C CA . ALA A 1 104 ? 13.314 2.110 -7.107 1.00 98.81 104 ALA A CA 1
ATOM 834 C C . ALA A 1 104 ? 12.085 2.129 -8.014 1.00 98.81 104 ALA A C 1
ATOM 836 O O . ALA A 1 104 ? 10.979 1.874 -7.540 1.00 98.81 104 ALA A O 1
ATOM 837 N N . MET A 1 105 ? 12.280 2.474 -9.282 1.00 98.56 105 MET A N 1
ATOM 838 C CA . MET A 1 105 ? 11.226 2.500 -10.291 1.00 98.56 105 MET A CA 1
ATOM 839 C C . MET A 1 105 ? 11.813 2.140 -11.662 1.00 98.56 105 MET A C 1
ATOM 841 O O . MET A 1 105 ? 12.834 2.719 -12.052 1.00 98.56 105 MET A O 1
ATOM 845 N N . PRO A 1 106 ? 11.216 1.203 -12.410 1.00 98.38 106 PRO A N 1
ATOM 846 C CA . PRO A 1 106 ? 11.703 0.870 -13.734 1.00 98.38 106 PRO A CA 1
ATOM 847 C C . PRO A 1 106 ? 11.324 1.958 -14.739 1.00 98.38 106 PRO A C 1
ATOM 849 O O . PRO A 1 106 ? 10.254 2.565 -14.647 1.00 98.38 106 PRO A O 1
ATOM 852 N N . LEU A 1 107 ? 12.172 2.161 -15.746 1.00 98.62 107 LEU A N 1
ATOM 853 C CA . LEU A 1 107 ? 11.781 2.862 -16.969 1.00 98.62 107 LEU A CA 1
ATOM 854 C C . LEU A 1 107 ? 11.391 1.848 -18.056 1.00 98.62 107 LEU A C 1
ATOM 856 O O . LEU A 1 107 ? 11.943 0.748 -18.134 1.00 98.62 107 LEU A O 1
ATOM 860 N N . ILE A 1 108 ? 10.424 2.210 -18.898 1.00 98.69 108 ILE A N 1
ATOM 861 C CA . ILE A 1 108 ? 9.910 1.343 -19.961 1.00 98.69 108 ILE A CA 1
ATOM 862 C C . ILE A 1 108 ? 10.917 1.294 -21.110 1.00 98.69 108 ILE A C 1
ATOM 864 O O . ILE A 1 108 ? 11.087 2.263 -21.848 1.00 98.69 108 ILE A O 1
ATOM 868 N N . ALA A 1 109 ? 11.550 0.138 -21.302 1.00 98.12 109 ALA A N 1
ATOM 869 C CA . ALA A 1 109 ? 12.650 -0.071 -22.242 1.00 98.12 109 ALA A CA 1
ATOM 870 C C . ALA A 1 109 ? 12.297 0.312 -23.685 1.00 98.12 109 ALA A C 1
ATOM 872 O O . ALA A 1 109 ? 13.113 0.885 -24.394 1.00 98.12 109 ALA A O 1
ATOM 873 N N . THR A 1 110 ? 11.058 0.067 -24.119 1.00 97.69 110 THR A N 1
ATOM 874 C CA . THR A 1 110 ? 10.600 0.413 -25.480 1.00 97.69 110 THR A CA 1
ATOM 875 C C . THR A 1 110 ? 10.430 1.918 -25.713 1.00 97.69 110 THR A C 1
ATOM 877 O O . THR A 1 110 ? 10.165 2.342 -26.838 1.00 97.69 110 THR A O 1
ATOM 880 N N . ARG A 1 111 ? 10.558 2.729 -24.659 1.00 98.19 111 ARG A N 1
ATOM 881 C CA . ARG A 1 111 ? 10.415 4.188 -24.665 1.00 98.19 111 ARG A CA 1
ATOM 882 C C . ARG A 1 111 ? 11.736 4.914 -24.407 1.00 98.19 111 ARG A C 1
ATOM 884 O O . ARG A 1 111 ? 11.705 6.128 -24.262 1.00 98.19 111 ARG A O 1
ATOM 891 N N . ILE A 1 112 ? 12.849 4.185 -24.345 1.00 98.00 112 ILE A N 1
ATOM 892 C CA . ILE A 1 112 ? 14.195 4.707 -24.108 1.00 98.00 112 ILE A CA 1
ATOM 893 C C . ILE A 1 112 ? 15.084 4.268 -25.275 1.00 98.00 112 ILE A C 1
ATOM 895 O O . ILE A 1 112 ? 15.235 3.074 -25.527 1.00 98.00 112 ILE A O 1
ATOM 899 N N . GLY A 1 113 ? 15.644 5.223 -26.013 1.00 96.94 113 GLY A N 1
ATOM 900 C CA . GLY A 1 113 ? 16.454 4.975 -27.203 1.00 96.94 113 GLY A CA 1
ATOM 901 C C . GLY A 1 113 ? 17.893 4.573 -26.894 1.00 96.94 113 GLY A C 1
ATOM 902 O O . GLY A 1 113 ? 18.439 3.705 -27.575 1.00 96.94 113 GLY A O 1
ATOM 903 N N . ASP A 1 114 ? 18.507 5.179 -25.875 1.00 96.19 114 ASP A N 1
ATOM 904 C CA . ASP A 1 114 ? 19.888 4.897 -25.480 1.00 96.19 114 ASP A CA 1
ATOM 905 C C . ASP A 1 114 ? 20.184 5.210 -23.997 1.00 96.19 114 ASP A C 1
ATOM 907 O O . ASP A 1 114 ? 19.330 5.659 -23.227 1.00 96.19 114 ASP A O 1
ATOM 911 N N . ALA A 1 115 ? 21.427 4.949 -23.580 1.00 95.88 115 ALA A N 1
ATOM 912 C CA . ALA A 1 115 ? 21.884 5.172 -22.212 1.00 95.88 115 ALA A CA 1
ATOM 913 C C . ALA A 1 115 ? 21.882 6.657 -21.798 1.00 95.88 115 ALA A C 1
ATOM 915 O O . ALA A 1 115 ? 21.718 6.955 -20.613 1.00 95.88 115 ALA A O 1
ATOM 916 N N . ALA A 1 116 ? 22.065 7.592 -22.737 1.00 96.62 116 ALA A N 1
ATOM 917 C CA . ALA A 1 116 ? 22.028 9.020 -22.434 1.00 96.62 116 ALA A CA 1
ATOM 918 C C . ALA A 1 116 ? 20.590 9.467 -22.146 1.00 96.62 116 ALA A C 1
ATOM 920 O O . ALA A 1 116 ? 20.355 10.118 -21.125 1.00 96.62 116 ALA A O 1
ATOM 921 N N . GLU A 1 117 ? 19.635 9.035 -22.973 1.00 97.75 117 GLU A N 1
ATOM 922 C CA . GLU A 1 117 ? 18.205 9.277 -22.763 1.00 97.75 117 GLU A CA 1
ATOM 923 C C . GLU A 1 117 ? 17.722 8.664 -21.442 1.00 97.75 117 GLU A C 1
ATOM 925 O O . GLU A 1 117 ? 17.037 9.337 -20.674 1.00 97.75 117 GLU A O 1
ATOM 930 N N . TYR A 1 118 ? 18.153 7.442 -21.101 1.00 98.06 118 TYR A N 1
ATOM 931 C CA . TYR A 1 118 ? 17.847 6.842 -19.795 1.00 98.06 118 TYR A CA 1
ATOM 932 C C . TYR A 1 118 ? 18.261 7.760 -18.631 1.00 98.06 118 TYR A C 1
ATOM 934 O O . TYR A 1 118 ? 17.483 7.994 -17.704 1.00 98.06 118 TYR A O 1
ATOM 942 N N . GLN A 1 119 ? 19.487 8.299 -18.662 1.00 97.88 119 GLN A N 1
ATOM 943 C CA . GLN A 1 119 ? 19.975 9.174 -17.591 1.00 97.88 119 GLN A CA 1
ATOM 944 C C . GLN A 1 119 ? 19.244 10.518 -17.559 1.00 97.88 119 GLN A C 1
ATOM 946 O O . GLN A 1 119 ? 19.018 11.055 -16.473 1.00 97.88 119 GLN A O 1
ATOM 951 N N . GLU A 1 120 ? 18.883 11.072 -18.717 1.00 98.25 120 GLU A N 1
ATOM 952 C CA . GLU A 1 120 ? 18.094 12.301 -18.808 1.00 98.25 120 GLU A CA 1
ATOM 953 C C . GLU A 1 120 ? 16.703 12.110 -18.197 1.00 98.25 120 GLU A C 1
ATOM 955 O O . GLU A 1 120 ? 16.332 12.845 -17.278 1.00 98.25 120 GLU A O 1
ATOM 960 N N 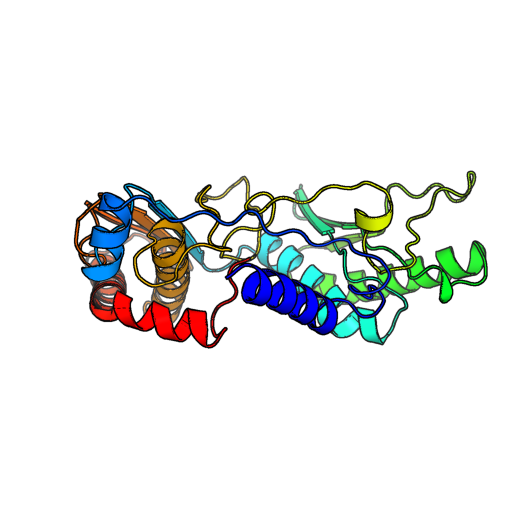. VAL A 1 121 ? 15.984 11.069 -18.623 1.00 98.56 121 VAL A N 1
ATOM 961 C CA . VAL A 1 121 ? 14.646 10.734 -18.119 1.00 98.56 121 VAL A CA 1
ATOM 962 C C . VAL A 1 121 ? 14.685 10.443 -16.622 1.00 98.56 121 VAL A C 1
ATOM 964 O O . VAL A 1 121 ? 13.876 10.996 -15.876 1.00 98.56 121 VAL A O 1
ATOM 967 N N . LYS A 1 122 ? 15.653 9.644 -16.149 1.00 98.50 122 LYS A N 1
ATOM 968 C CA . LYS A 1 122 ? 15.804 9.348 -14.717 1.00 98.50 122 LYS A CA 1
ATOM 969 C C . LYS A 1 122 ? 16.006 10.619 -13.894 1.00 98.50 122 LYS A C 1
ATOM 971 O O . LYS A 1 122 ? 15.356 10.779 -12.866 1.00 98.50 122 LYS A O 1
ATOM 976 N N . ARG A 1 123 ? 16.885 11.531 -14.328 1.00 98.56 123 ARG A N 1
ATOM 977 C CA . ARG A 1 123 ? 17.149 12.792 -13.607 1.00 98.56 123 ARG A CA 1
ATOM 978 C C . ARG A 1 123 ? 15.943 13.720 -13.607 1.00 98.56 123 ARG A C 1
ATOM 980 O O . ARG A 1 123 ? 15.674 14.352 -12.591 1.00 98.56 123 ARG A O 1
ATOM 987 N N . ALA A 1 124 ? 15.227 13.807 -14.725 1.00 98.75 124 ALA A N 1
ATOM 988 C CA . ALA A 1 124 ? 14.020 14.617 -14.816 1.00 98.75 124 ALA A CA 1
ATOM 989 C C . ALA A 1 124 ? 12.911 14.073 -13.897 1.00 98.75 124 ALA A C 1
ATOM 991 O O . ALA A 1 124 ? 12.305 14.841 -13.151 1.00 98.75 124 ALA A O 1
ATOM 992 N N . ALA A 1 125 ? 12.719 12.752 -13.871 1.00 98.75 125 ALA A N 1
ATOM 993 C CA . ALA A 1 125 ? 11.783 12.104 -12.959 1.00 98.75 125 ALA A CA 1
ATOM 994 C C . ALA A 1 125 ? 12.207 12.261 -11.486 1.00 98.75 125 ALA A C 1
ATOM 996 O O . ALA A 1 125 ? 11.378 12.607 -10.648 1.00 98.75 125 ALA A O 1
ATOM 997 N N . GLU A 1 126 ? 13.494 12.089 -11.158 1.00 98.88 126 GLU A N 1
ATOM 998 C CA . GLU A 1 126 ? 14.026 12.340 -9.809 1.00 98.88 126 GLU A CA 1
ATOM 999 C C . GLU A 1 126 ? 13.764 13.780 -9.354 1.00 98.88 126 GLU A C 1
ATOM 1001 O O . GLU A 1 126 ? 13.320 13.988 -8.227 1.00 98.88 126 GLU A O 1
ATOM 1006 N N . ALA A 1 127 ? 13.973 14.770 -10.228 1.00 98.88 127 ALA A N 1
ATOM 1007 C CA . ALA A 1 127 ? 13.704 16.172 -9.922 1.00 98.88 127 ALA A CA 1
ATOM 1008 C C . ALA A 1 127 ? 12.213 16.434 -9.651 1.00 98.88 127 ALA A C 1
ATOM 1010 O O . ALA A 1 127 ? 11.885 17.112 -8.677 1.00 98.88 127 ALA A O 1
ATOM 1011 N N . ALA A 1 128 ? 11.315 15.855 -10.453 1.00 98.88 128 ALA A N 1
ATOM 1012 C CA . ALA A 1 128 ? 9.871 15.969 -10.251 1.00 98.88 128 ALA A CA 1
ATOM 1013 C C . ALA A 1 128 ? 9.423 15.319 -8.927 1.00 98.88 128 ALA A C 1
ATOM 1015 O O . ALA A 1 128 ? 8.671 15.915 -8.152 1.00 98.88 128 ALA A O 1
ATOM 1016 N N . ILE A 1 129 ? 9.948 14.130 -8.610 1.00 98.88 129 ILE A N 1
ATOM 1017 C CA . ILE A 1 129 ? 9.689 13.449 -7.333 1.00 98.88 129 ILE A CA 1
ATOM 1018 C C . ILE A 1 129 ? 10.239 14.269 -6.162 1.00 98.88 129 ILE A C 1
ATOM 1020 O O . ILE A 1 129 ? 9.564 14.421 -5.146 1.00 98.88 129 ILE A O 1
ATOM 1024 N N . GLN A 1 130 ? 11.445 14.822 -6.291 1.00 98.88 130 GLN A N 1
ATOM 1025 C CA . GLN A 1 130 ? 12.073 15.672 -5.280 1.00 98.88 130 GLN A CA 1
ATOM 1026 C C . GLN A 1 130 ? 11.260 16.943 -5.009 1.00 98.88 130 GLN A C 1
ATOM 1028 O O . GLN A 1 130 ? 11.110 17.319 -3.844 1.00 98.88 130 GLN A O 1
ATOM 1033 N N . GLU A 1 131 ? 10.736 17.594 -6.050 1.00 98.75 131 GLU A N 1
ATOM 1034 C CA . GLU A 1 131 ? 9.883 18.779 -5.924 1.00 98.75 131 GLU A CA 1
ATOM 1035 C C . GLU A 1 131 ? 8.578 18.455 -5.193 1.00 98.75 131 GLU A C 1
ATOM 1037 O O . GLU A 1 131 ? 8.212 19.163 -4.253 1.00 98.75 131 GLU A O 1
ATOM 1042 N N . TYR A 1 132 ? 7.911 17.362 -5.574 1.00 98.81 132 TYR A N 1
ATOM 1043 C CA . TYR A 1 132 ? 6.688 16.909 -4.915 1.00 98.81 132 TYR A CA 1
ATOM 1044 C C . TYR A 1 132 ? 6.944 16.534 -3.448 1.00 98.81 132 TYR A C 1
ATOM 1046 O O . TYR A 1 132 ? 6.288 17.045 -2.539 1.00 98.81 132 TYR A O 1
ATOM 1054 N N . ALA A 1 133 ? 7.944 15.686 -3.194 1.00 98.62 133 ALA A N 1
ATOM 1055 C CA . ALA A 1 133 ? 8.217 15.150 -1.866 1.00 98.62 133 ALA A CA 1
ATOM 1056 C C . ALA A 1 133 ? 8.674 16.221 -0.863 1.00 98.62 133 ALA A C 1
ATOM 1058 O O . ALA A 1 133 ? 8.372 16.118 0.327 1.00 98.62 133 ALA A O 1
ATOM 1059 N N . ALA A 1 134 ? 9.357 17.276 -1.324 1.00 98.44 134 ALA A N 1
ATOM 1060 C CA . ALA A 1 134 ? 9.790 18.392 -0.479 1.00 98.44 134 ALA A CA 1
ATOM 1061 C C . ALA A 1 134 ? 8.628 19.191 0.140 1.00 98.44 134 ALA A C 1
ATOM 1063 O O . ALA A 1 134 ? 8.848 19.933 1.095 1.00 98.44 134 ALA A O 1
ATOM 1064 N N . GLN A 1 135 ? 7.404 19.042 -0.376 1.00 98.19 135 GLN A N 1
ATOM 1065 C CA . GLN A 1 135 ? 6.209 19.727 0.127 1.00 98.19 135 GLN A CA 1
ATOM 1066 C C . GLN A 1 135 ? 5.456 18.914 1.195 1.00 98.19 135 GLN A C 1
ATOM 1068 O O . GLN A 1 135 ? 4.553 19.442 1.841 1.00 98.19 135 GLN A O 1
ATOM 1073 N N . LEU A 1 136 ? 5.815 17.640 1.395 1.00 98.19 136 LEU A N 1
ATOM 1074 C CA . LEU A 1 136 ? 5.059 16.695 2.231 1.00 98.19 136 LEU A CA 1
ATOM 1075 C C . LEU A 1 136 ? 5.408 16.763 3.726 1.00 98.19 136 LEU A C 1
ATOM 1077 O O . LEU A 1 136 ? 4.656 16.271 4.567 1.00 98.19 136 LEU A O 1
ATOM 1081 N N . ASP A 1 137 ? 6.553 17.344 4.084 1.00 97.81 137 ASP A N 1
ATOM 1082 C CA . ASP A 1 137 ? 6.996 17.499 5.470 1.00 97.81 137 ASP A CA 1
ATOM 1083 C C . ASP A 1 137 ? 7.777 18.815 5.617 1.00 97.81 137 ASP A C 1
ATOM 1085 O O . ASP A 1 137 ? 8.374 19.320 4.673 1.00 97.81 137 ASP A O 1
ATOM 1089 N N . HIS A 1 138 ? 7.784 19.384 6.822 1.00 96.94 138 HIS A N 1
ATOM 1090 C CA . HIS A 1 138 ? 8.545 20.600 7.133 1.00 96.94 138 HIS A CA 1
ATOM 1091 C C . HIS A 1 138 ? 10.061 20.357 7.163 1.00 96.94 138 HIS A C 1
ATOM 1093 O O . HIS A 1 138 ? 10.850 21.301 7.122 1.00 96.94 138 HIS A O 1
ATOM 1099 N N . ARG A 1 139 ? 10.481 19.100 7.326 1.00 97.50 139 ARG A N 1
ATOM 1100 C CA . ARG A 1 139 ? 11.883 18.687 7.294 1.00 97.50 139 ARG A CA 1
ATOM 1101 C C . ARG A 1 139 ? 12.387 18.658 5.861 1.00 97.50 139 ARG A C 1
ATOM 1103 O O . ARG A 1 139 ? 11.645 18.373 4.931 1.00 97.50 139 ARG A O 1
ATOM 1110 N N . LYS A 1 140 ? 13.694 18.852 5.699 1.00 98.12 140 LYS A N 1
ATOM 1111 C CA . LYS A 1 140 ? 14.352 18.652 4.408 1.00 98.12 140 LYS A CA 1
ATOM 1112 C C . LYS A 1 140 ? 14.183 17.201 3.951 1.00 98.12 140 LYS A C 1
ATOM 1114 O O . LYS A 1 140 ? 14.480 16.276 4.712 1.00 98.12 140 LYS A O 1
ATOM 1119 N N . VAL A 1 141 ? 13.749 17.035 2.705 1.00 98.62 141 VAL A N 1
ATOM 1120 C CA . VAL A 1 141 ? 13.587 15.741 2.036 1.00 98.62 141 VAL A CA 1
ATOM 1121 C C . VAL A 1 141 ? 14.641 15.609 0.944 1.00 98.62 141 VAL A C 1
ATOM 1123 O O . VAL A 1 141 ? 14.835 16.540 0.166 1.00 98.62 141 VAL A O 1
ATOM 1126 N N . ILE A 1 142 ? 15.320 14.468 0.897 1.00 98.56 142 ILE A N 1
ATOM 1127 C CA . ILE A 1 142 ? 16.297 14.101 -0.130 1.00 98.56 142 ILE A CA 1
ATOM 1128 C C . ILE A 1 142 ? 15.762 12.869 -0.847 1.00 98.56 142 ILE A C 1
ATOM 1130 O O . ILE A 1 142 ? 15.508 11.855 -0.198 1.00 98.56 142 ILE A O 1
ATOM 1134 N N . VAL A 1 143 ? 15.609 12.947 -2.162 1.00 98.88 143 VAL A N 1
ATOM 1135 C CA . VAL A 1 143 ? 15.181 11.834 -3.011 1.00 98.88 143 VAL A CA 1
ATOM 1136 C C . VAL A 1 143 ? 16.387 11.269 -3.754 1.00 98.88 143 VAL A C 1
ATOM 1138 O O . VAL A 1 143 ? 17.257 12.013 -4.193 1.00 98.88 143 VAL A O 1
ATOM 1141 N N . MET A 1 144 ? 16.451 9.944 -3.865 1.00 98.69 144 MET A N 1
ATOM 1142 C CA . MET A 1 144 ? 17.455 9.229 -4.652 1.00 98.69 144 MET A CA 1
ATOM 1143 C C . MET A 1 144 ? 16.756 8.150 -5.476 1.00 98.69 144 MET A C 1
ATOM 1145 O O . MET A 1 144 ? 16.099 7.283 -4.894 1.00 98.69 144 MET A O 1
ATOM 1149 N N . VAL A 1 145 ? 16.900 8.179 -6.801 1.00 98.81 145 VAL A N 1
ATOM 1150 C CA . VAL A 1 145 ? 16.239 7.232 -7.711 1.00 98.81 145 VAL A CA 1
ATOM 1151 C C . VAL A 1 145 ? 17.228 6.198 -8.253 1.00 98.81 145 VAL A C 1
ATOM 1153 O O . VAL A 1 145 ? 18.326 6.539 -8.692 1.00 98.81 145 VAL A O 1
ATOM 1156 N N . ASN A 1 146 ? 16.815 4.926 -8.253 1.00 98.50 146 ASN A N 1
ATOM 1157 C CA . ASN A 1 146 ? 17.528 3.779 -8.829 1.00 98.50 146 ASN A CA 1
ATOM 1158 C C . ASN A 1 146 ? 19.009 3.748 -8.433 1.00 98.50 146 ASN A C 1
ATOM 1160 O O . ASN A 1 146 ? 19.912 3.714 -9.265 1.00 98.50 146 ASN A O 1
ATOM 1164 N N . THR A 1 147 ? 19.269 3.761 -7.125 1.00 98.12 147 THR A N 1
ATOM 1165 C CA . THR A 1 147 ? 20.627 3.847 -6.561 1.00 98.12 147 THR A CA 1
ATOM 1166 C C . THR A 1 147 ? 21.518 2.641 -6.868 1.00 98.12 147 THR A C 1
ATOM 1168 O O . THR A 1 147 ? 22.701 2.674 -6.545 1.00 98.12 147 THR A O 1
ATOM 1171 N N . ALA A 1 148 ? 20.949 1.567 -7.422 1.00 97.56 148 ALA A N 1
ATOM 1172 C CA . ALA A 1 148 ? 21.676 0.384 -7.874 1.00 97.56 148 ALA A CA 1
ATOM 1173 C C . ALA A 1 148 ? 22.204 0.511 -9.314 1.00 97.56 148 ALA A C 1
ATOM 1175 O O . ALA A 1 148 ? 22.966 -0.353 -9.738 1.00 97.56 148 ALA A O 1
ATOM 1176 N N . ASP A 1 149 ? 21.810 1.554 -10.052 1.00 97.75 149 ASP A N 1
ATOM 1177 C CA . ASP A 1 149 ? 22.291 1.770 -11.412 1.00 97.75 149 ASP A CA 1
ATOM 1178 C C . ASP A 1 149 ? 23.815 1.959 -11.445 1.00 97.75 149 ASP A C 1
ATOM 1180 O O . ASP A 1 149 ? 24.383 2.737 -10.673 1.00 97.75 149 ASP A O 1
ATOM 1184 N N . ASP A 1 150 ? 24.449 1.341 -12.435 1.00 95.75 150 ASP A N 1
ATOM 1185 C CA . ASP A 1 150 ? 25.825 1.584 -12.842 1.00 95.75 150 ASP A CA 1
ATOM 1186 C C . ASP A 1 150 ? 25.878 1.824 -14.355 1.00 95.75 150 ASP A C 1
ATOM 1188 O O . ASP A 1 150 ? 26.021 0.908 -15.169 1.00 95.75 150 ASP A O 1
ATOM 1192 N N . SER A 1 151 ? 25.772 3.100 -14.733 1.00 88.81 151 SER A N 1
ATOM 1193 C CA . SER A 1 151 ? 25.801 3.542 -16.130 1.00 88.81 151 SER A CA 1
ATOM 1194 C C . SER A 1 151 ? 27.115 3.225 -16.845 1.00 88.81 151 SER A C 1
ATOM 1196 O O . SER A 1 151 ? 27.139 3.243 -18.068 1.00 88.81 151 SER A O 1
ATOM 1198 N N . ALA A 1 152 ? 28.216 3.001 -16.118 1.00 89.31 152 ALA A N 1
ATOM 1199 C CA . ALA A 1 152 ? 29.499 2.673 -16.739 1.00 89.31 152 ALA A CA 1
ATOM 1200 C C . ALA A 1 152 ? 29.561 1.208 -17.193 1.00 89.31 152 ALA A C 1
ATOM 1202 O O . ALA A 1 152 ? 30.380 0.874 -18.046 1.00 89.31 152 ALA A O 1
ATOM 1203 N N . ASN A 1 153 ? 28.704 0.357 -16.625 1.00 92.94 153 ASN A N 1
ATOM 1204 C CA . ASN A 1 153 ? 28.617 -1.072 -16.911 1.00 92.94 153 ASN A CA 1
ATOM 1205 C C . ASN A 1 153 ? 27.254 -1.468 -17.512 1.00 92.94 153 ASN A C 1
ATOM 1207 O O . ASN A 1 153 ? 26.883 -2.638 -17.448 1.00 92.94 153 ASN A O 1
ATOM 1211 N N . ASP A 1 154 ? 26.502 -0.503 -18.060 1.00 90.50 154 ASP A N 1
ATOM 1212 C CA . ASP A 1 154 ? 25.169 -0.690 -18.657 1.00 90.50 154 ASP A CA 1
ATOM 1213 C C . ASP A 1 154 ? 24.158 -1.415 -17.741 1.00 90.50 154 ASP A C 1
ATOM 1215 O O . ASP A 1 154 ? 23.196 -2.030 -18.202 1.00 90.50 154 ASP A O 1
ATOM 1219 N N . ALA A 1 155 ? 24.351 -1.326 -16.421 1.00 94.81 155 ALA A N 1
ATOM 1220 C CA . ALA A 1 155 ? 23.452 -1.907 -15.433 1.00 94.81 155 ALA A CA 1
ATOM 1221 C C . ALA A 1 155 ? 22.434 -0.848 -15.007 1.00 94.81 155 ALA A C 1
ATOM 1223 O O . ALA A 1 155 ? 22.719 0.005 -14.169 1.00 94.81 155 ALA A O 1
ATOM 1224 N N . VAL A 1 156 ? 21.254 -0.870 -15.621 1.00 97.50 156 VAL A N 1
ATOM 1225 C CA . VAL A 1 156 ? 20.193 0.120 -15.395 1.00 97.50 156 VAL A CA 1
ATOM 1226 C C . VAL A 1 156 ? 18.838 -0.550 -15.213 1.00 97.50 156 VAL A C 1
ATOM 1228 O O . VAL A 1 156 ? 18.602 -1.638 -15.739 1.00 97.50 156 VAL A O 1
ATOM 1231 N N . TYR A 1 157 ? 17.928 0.104 -14.492 1.00 98.12 157 TYR A N 1
ATOM 1232 C CA . TYR A 1 157 ? 16.600 -0.451 -14.237 1.00 98.12 157 TYR A CA 1
ATOM 1233 C C . TYR A 1 157 ? 15.615 -0.167 -15.386 1.00 98.12 157 TYR A C 1
ATOM 1235 O O . TYR A 1 157 ? 14.821 0.777 -15.357 1.00 98.12 157 TYR A O 1
ATOM 1243 N N . LEU A 1 158 ? 15.682 -1.005 -16.420 1.00 98.25 158 LEU A N 1
ATOM 1244 C CA . LEU A 1 158 ? 14.762 -1.019 -17.558 1.00 98.25 158 LEU A CA 1
ATOM 1245 C C . LEU A 1 158 ? 13.856 -2.248 -17.500 1.00 98.25 158 LEU A C 1
ATOM 1247 O O . LEU A 1 158 ? 14.329 -3.326 -17.167 1.00 98.25 158 LEU A O 1
ATOM 1251 N N . THR A 1 159 ? 12.582 -2.104 -17.871 1.00 98.62 159 THR A N 1
ATOM 1252 C CA . THR A 1 159 ? 11.652 -3.240 -18.036 1.00 98.62 159 THR A CA 1
ATOM 1253 C C . THR A 1 159 ? 10.825 -3.104 -19.313 1.00 98.62 159 THR A C 1
ATOM 1255 O O . THR A 1 159 ? 10.577 -1.996 -19.791 1.00 98.62 159 THR A O 1
ATOM 1258 N N . LEU A 1 160 ? 10.385 -4.218 -19.890 1.00 98.38 160 LEU A N 1
ATOM 1259 C CA . LEU A 1 160 ? 9.456 -4.247 -21.021 1.00 98.38 160 LEU A CA 1
ATOM 1260 C C . LEU A 1 160 ? 8.006 -4.057 -20.570 1.00 98.38 160 LEU A C 1
ATOM 1262 O O . LEU A 1 160 ? 7.224 -3.434 -21.285 1.00 98.38 160 LEU A O 1
ATOM 1266 N N . THR A 1 161 ? 7.659 -4.605 -19.408 1.00 98.44 161 THR A N 1
ATOM 1267 C CA . THR A 1 161 ? 6.281 -4.742 -18.919 1.00 98.44 161 THR A CA 1
ATOM 1268 C C . THR A 1 161 ? 5.934 -3.808 -17.763 1.00 98.44 161 THR A C 1
ATOM 1270 O O . THR A 1 161 ? 4.766 -3.742 -17.383 1.00 98.44 161 THR A O 1
ATOM 1273 N N . GLY A 1 162 ? 6.911 -3.066 -17.232 1.00 98.31 162 GLY A N 1
ATOM 1274 C CA . GLY A 1 162 ? 6.723 -2.148 -16.108 1.00 98.31 162 GLY A CA 1
ATOM 1275 C C . GLY A 1 162 ? 6.949 -2.769 -14.726 1.00 98.31 162 GLY A C 1
ATOM 1276 O O . GLY A 1 162 ? 6.741 -2.079 -13.732 1.00 98.31 162 GLY A O 1
ATOM 1277 N N . THR A 1 163 ? 7.386 -4.034 -14.642 1.00 98.56 163 THR A N 1
ATOM 1278 C CA . THR A 1 163 ? 7.669 -4.735 -13.376 1.00 98.56 163 THR A CA 1
ATOM 1279 C C . THR A 1 163 ? 8.920 -5.603 -13.426 1.00 98.56 163 THR A C 1
ATOM 1281 O O . THR A 1 163 ? 9.216 -6.199 -14.461 1.00 98.56 163 THR A O 1
ATOM 1284 N N . SER A 1 164 ? 9.648 -5.709 -12.306 1.00 98.38 164 SER A N 1
ATOM 1285 C CA . SER A 1 164 ? 10.806 -6.603 -12.184 1.00 98.38 164 SER A CA 1
ATOM 1286 C C . SER A 1 164 ? 10.434 -8.083 -12.186 1.00 98.38 164 SER A C 1
ATOM 1288 O O . SER A 1 164 ? 11.310 -8.919 -12.413 1.00 98.38 164 SER A O 1
ATOM 1290 N N . ALA A 1 165 ? 9.151 -8.429 -12.024 1.00 98.12 165 ALA A N 1
ATOM 1291 C CA . ALA A 1 165 ? 8.681 -9.811 -12.125 1.00 98.12 165 ALA A CA 1
ATOM 1292 C C . ALA A 1 165 ? 9.023 -10.458 -13.483 1.00 98.12 165 ALA A C 1
ATOM 1294 O O . ALA A 1 165 ? 9.180 -11.674 -13.572 1.00 98.12 165 ALA A O 1
ATOM 1295 N N . GLU A 1 166 ? 9.217 -9.662 -14.543 1.00 98.19 166 GLU A N 1
ATOM 1296 C CA . GLU A 1 166 ? 9.678 -10.172 -15.841 1.00 98.19 166 GLU A CA 1
ATOM 1297 C C . GLU A 1 166 ? 11.130 -10.696 -15.821 1.00 98.19 166 GLU A C 1
ATOM 1299 O O . GLU A 1 166 ? 11.536 -11.411 -16.737 1.00 98.19 166 GLU A O 1
ATOM 1304 N N . MET A 1 167 ? 11.913 -10.342 -14.794 1.00 95.38 167 MET A N 1
ATOM 1305 C CA . MET A 1 167 ? 13.345 -10.646 -14.658 1.00 95.38 167 MET A CA 1
ATOM 1306 C C . MET A 1 167 ? 13.662 -11.608 -13.504 1.00 95.38 167 MET A C 1
ATOM 1308 O O . MET A 1 167 ? 14.827 -11.767 -13.141 1.00 95.38 167 MET A O 1
ATOM 1312 N N . GLY A 1 168 ? 12.647 -12.288 -12.963 1.00 94.94 168 GLY A N 1
ATOM 1313 C CA . GLY A 1 168 ? 12.821 -13.337 -11.953 1.00 94.94 168 GLY A CA 1
ATOM 1314 C C . GLY A 1 168 ? 12.667 -12.882 -10.502 1.00 94.94 168 GLY A C 1
ATOM 1315 O O . GLY A 1 168 ? 13.006 -13.652 -9.605 1.00 94.94 168 GLY A O 1
ATOM 1316 N N . ASP A 1 169 ? 12.154 -11.673 -10.262 1.00 97.81 169 ASP A N 1
ATOM 1317 C CA . ASP A 1 169 ? 11.681 -11.289 -8.932 1.00 97.81 169 ASP A CA 1
ATOM 1318 C C . ASP A 1 169 ? 10.326 -11.953 -8.630 1.00 97.81 169 ASP A C 1
ATOM 1320 O O . ASP A 1 169 ? 9.384 -11.880 -9.420 1.00 97.81 169 ASP A O 1
ATOM 1324 N N . ASP A 1 170 ? 10.217 -12.571 -7.452 1.00 98.12 170 ASP A N 1
ATOM 1325 C CA . ASP A 1 170 ? 9.007 -13.263 -7.002 1.00 98.12 170 ASP A CA 1
ATOM 1326 C C . ASP A 1 170 ? 8.143 -12.394 -6.072 1.00 98.12 170 ASP A C 1
ATOM 1328 O O . ASP A 1 170 ? 8.638 -11.597 -5.268 1.00 98.12 170 ASP A O 1
ATOM 1332 N N . GLY A 1 171 ? 6.827 -12.619 -6.111 1.00 97.50 171 GLY A N 1
ATOM 1333 C CA . GLY A 1 171 ? 5.847 -11.970 -5.240 1.00 97.50 171 GLY A CA 1
ATOM 1334 C C . GLY A 1 171 ? 4.962 -12.971 -4.497 1.00 97.50 171 GLY A C 1
ATOM 1335 O O . GLY A 1 171 ? 4.569 -14.001 -5.039 1.00 97.50 171 GLY A O 1
ATOM 1336 N N . GLU A 1 172 ? 4.600 -12.651 -3.253 1.00 97.56 172 GLU A N 1
ATOM 1337 C CA . GLU A 1 172 ? 3.698 -13.467 -2.433 1.00 97.56 172 GLU A CA 1
ATOM 1338 C C . GLU A 1 172 ? 2.729 -12.580 -1.634 1.00 97.56 172 GLU A C 1
ATOM 1340 O O . GLU A 1 172 ? 3.091 -11.518 -1.110 1.00 97.56 172 GLU A O 1
ATOM 1345 N N . VAL A 1 173 ? 1.476 -13.031 -1.509 1.00 97.62 173 VAL A N 1
ATOM 1346 C CA . VAL A 1 173 ? 0.451 -12.357 -0.703 1.00 97.62 173 VAL A CA 1
ATOM 1347 C C . VAL A 1 173 ? 0.932 -12.204 0.742 1.00 97.62 173 VAL A C 1
ATOM 1349 O O . VAL A 1 173 ? 1.387 -13.148 1.375 1.00 97.62 173 VAL A O 1
ATOM 1352 N N . GLY A 1 174 ? 0.798 -10.997 1.294 1.00 95.62 174 GLY A N 1
ATOM 1353 C CA . GLY A 1 174 ? 1.180 -10.724 2.681 1.00 95.62 174 GLY A CA 1
ATOM 1354 C C . GLY A 1 174 ? 2.652 -10.374 2.894 1.00 95.62 174 GLY A C 1
ATOM 1355 O O . GLY A 1 174 ? 3.031 -10.100 4.033 1.00 95.62 174 GLY A O 1
ATOM 1356 N N . ARG A 1 175 ? 3.469 -10.295 1.835 1.00 97.44 175 ARG A N 1
ATOM 1357 C CA . ARG A 1 175 ? 4.881 -9.869 1.911 1.00 97.44 175 ARG A CA 1
ATOM 1358 C C . ARG A 1 175 ? 5.125 -8.388 1.604 1.00 97.44 175 ARG A C 1
ATOM 1360 O O . ARG A 1 175 ? 6.259 -7.936 1.716 1.00 97.44 175 ARG A O 1
ATOM 1367 N N . GLY A 1 176 ? 4.073 -7.64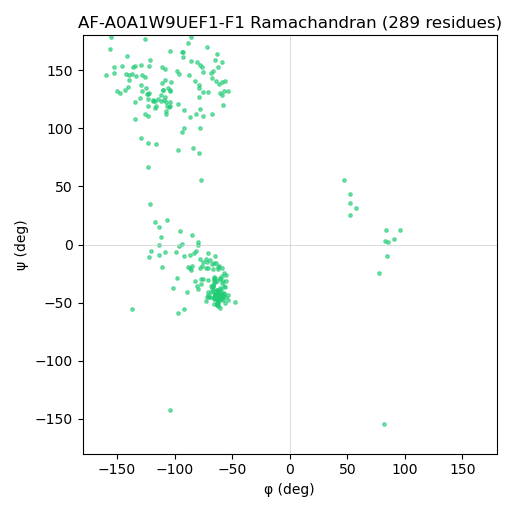0 1.269 1.00 96.75 176 GLY A N 1
ATOM 1368 C CA . GLY A 1 176 ? 4.127 -6.203 0.986 1.00 96.75 176 GLY A CA 1
ATOM 1369 C C . GLY A 1 176 ? 3.585 -5.326 2.118 1.00 96.75 176 GLY A C 1
ATOM 1370 O O . GLY A 1 176 ? 3.753 -5.617 3.306 1.00 96.75 176 GLY A O 1
ATOM 1371 N N . ASN A 1 177 ? 2.906 -4.248 1.740 1.00 97.75 177 ASN A N 1
ATOM 1372 C CA . ASN A 1 177 ? 2.311 -3.275 2.652 1.00 97.75 177 ASN A CA 1
ATOM 1373 C C . ASN A 1 177 ? 1.284 -3.885 3.616 1.00 97.75 177 ASN A C 1
ATOM 1375 O O . ASN A 1 177 ? 0.730 -4.963 3.389 1.00 97.75 177 ASN A O 1
ATOM 1379 N N . ARG A 1 178 ? 1.065 -3.205 4.745 1.00 96.31 178 ARG A N 1
ATOM 1380 C CA . ARG A 1 178 ? -0.058 -3.476 5.654 1.00 96.31 178 ARG A CA 1
ATOM 1381 C C . ARG A 1 178 ? -1.292 -2.705 5.192 1.00 96.31 178 ARG A C 1
ATOM 1383 O O . ARG A 1 178 ? -1.222 -1.921 4.255 1.00 96.31 178 ARG A O 1
ATOM 1390 N N . LEU A 1 179 ? -2.411 -2.872 5.892 1.00 93.50 179 LEU A N 1
ATOM 1391 C CA . LEU A 1 179 ? -3.682 -2.251 5.508 1.00 93.50 179 LEU A CA 1
ATOM 1392 C C . LEU A 1 179 ? -3.655 -0.706 5.518 1.00 93.50 179 LEU A C 1
ATOM 1394 O O . LEU A 1 179 ? -4.450 -0.067 4.844 1.00 93.50 179 LEU A O 1
ATOM 1398 N N . ASN A 1 180 ? -2.699 -0.090 6.220 1.00 92.19 180 ASN A N 1
ATOM 1399 C CA . ASN A 1 180 ? -2.457 1.357 6.166 1.00 92.19 180 ASN A CA 1
ATOM 1400 C C . ASN A 1 180 ? -1.645 1.818 4.930 1.00 92.19 180 ASN A C 1
ATOM 1402 O O . ASN A 1 180 ? -1.333 3.011 4.818 1.00 92.19 180 ASN A O 1
ATOM 1406 N N . GLY A 1 181 ? -1.284 0.894 4.036 1.00 95.88 181 GLY A N 1
ATOM 1407 C CA . GLY A 1 181 ? -0.519 1.140 2.816 1.00 95.88 181 GLY A CA 1
ATOM 1408 C C . GLY A 1 181 ? 0.999 1.185 2.994 1.00 95.88 181 GLY A C 1
ATOM 1409 O O . GLY A 1 181 ? 1.695 1.668 2.109 1.00 95.88 181 GLY A O 1
ATOM 1410 N N . LEU A 1 182 ? 1.538 0.766 4.149 1.00 97.94 182 LEU A N 1
ATOM 1411 C CA . LEU A 1 182 ? 2.963 0.915 4.471 1.00 97.94 182 LEU A CA 1
ATOM 1412 C C . LEU A 1 182 ? 3.543 -0.288 5.224 1.00 97.94 182 LEU A C 1
ATOM 1414 O O . LEU A 1 182 ? 2.828 -1.075 5.847 1.00 97.94 182 LEU A O 1
ATOM 1418 N N . ILE A 1 183 ? 4.875 -0.382 5.224 1.00 98.38 183 ILE A N 1
ATOM 1419 C CA . ILE A 1 183 ? 5.652 -1.227 6.139 1.00 98.38 183 ILE A CA 1
ATOM 1420 C C . ILE A 1 183 ? 6.349 -0.312 7.148 1.00 98.38 183 ILE A C 1
ATOM 1422 O O . ILE A 1 183 ? 7.246 0.455 6.802 1.00 98.38 183 ILE A O 1
ATOM 1426 N N . THR A 1 184 ? 5.937 -0.389 8.412 1.00 97.50 184 THR A N 1
ATOM 1427 C CA . THR A 1 184 ? 6.348 0.560 9.457 1.00 97.50 184 THR A CA 1
ATOM 1428 C C . THR A 1 184 ? 6.998 -0.163 10.640 1.00 97.50 184 THR A C 1
ATOM 1430 O O . THR A 1 184 ? 6.309 -0.483 11.608 1.00 97.50 184 THR A O 1
ATOM 1433 N N . PRO A 1 185 ? 8.322 -0.414 10.614 1.00 96.81 185 PRO A N 1
ATOM 1434 C CA . PRO A 1 185 ? 8.999 -1.226 11.635 1.00 96.81 185 PRO A CA 1
ATOM 1435 C C . PRO A 1 185 ? 9.007 -0.598 13.039 1.00 96.81 185 PRO A C 1
ATOM 1437 O O . PRO A 1 185 ? 9.246 -1.290 14.021 1.00 96.81 185 PRO A O 1
ATOM 1440 N N . PHE A 1 186 ? 8.727 0.705 13.150 1.00 96.12 186 PHE A N 1
ATOM 1441 C CA . PHE A 1 186 ? 8.606 1.422 14.426 1.00 96.12 186 PHE A CA 1
ATOM 1442 C C . PHE A 1 186 ? 7.155 1.533 14.931 1.00 96.12 186 PHE A C 1
ATOM 1444 O O . PHE A 1 186 ? 6.878 2.299 15.853 1.00 96.12 186 PHE A O 1
ATOM 1451 N N . ARG A 1 187 ? 6.218 0.798 14.323 1.00 96.12 187 ARG A N 1
ATOM 1452 C CA . ARG A 1 187 ? 4.800 0.756 14.699 1.00 96.12 187 ARG A CA 1
ATOM 1453 C C . ARG A 1 187 ? 4.388 -0.663 15.048 1.00 96.12 187 ARG A C 1
ATOM 1455 O O . ARG A 1 187 ? 5.002 -1.628 14.603 1.00 96.12 187 ARG A O 1
ATOM 1462 N N . SER A 1 188 ? 3.305 -0.783 15.809 1.00 95.50 188 SER A N 1
ATOM 1463 C CA . SER A 1 188 ? 2.616 -2.066 15.925 1.00 95.50 188 SER 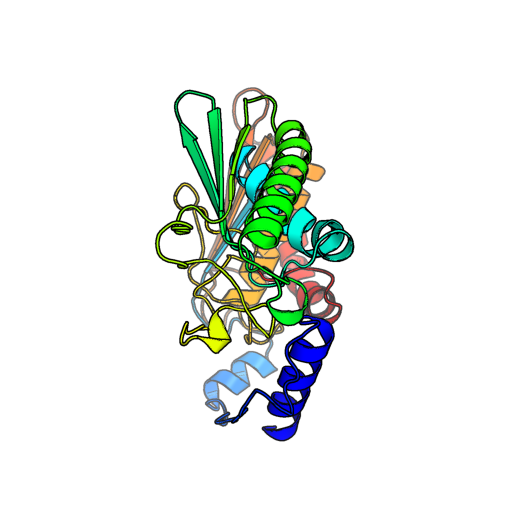A CA 1
ATOM 1464 C C . SER A 1 188 ? 1.916 -2.381 14.609 1.00 95.50 188 SER A C 1
ATOM 1466 O O . SER A 1 188 ? 1.212 -1.533 14.067 1.00 95.50 188 SER A O 1
ATOM 1468 N N . VAL A 1 189 ? 2.107 -3.596 14.103 1.00 93.88 189 VAL A N 1
ATOM 1469 C CA . VAL A 1 189 ? 1.514 -4.059 12.846 1.00 93.88 189 VAL A CA 1
ATOM 1470 C C . VAL A 1 189 ? 0.986 -5.478 13.015 1.00 93.88 189 VAL A C 1
ATOM 1472 O O . VAL A 1 189 ? 1.563 -6.273 13.757 1.00 93.88 189 VAL A O 1
ATOM 1475 N N . SER A 1 190 ? -0.100 -5.803 12.316 1.00 95.31 190 SER A N 1
ATOM 1476 C CA . SER A 1 190 ? -0.534 -7.190 12.159 1.00 95.31 190 SER A CA 1
ATOM 1477 C C . SER A 1 190 ? 0.244 -7.865 11.026 1.00 95.31 190 SER A C 1
ATOM 1479 O O . SER A 1 190 ? 0.512 -7.261 9.982 1.00 95.31 190 SER A O 1
ATOM 1481 N N . LEU A 1 191 ? 0.608 -9.132 11.232 1.00 94.88 191 LEU A N 1
ATOM 1482 C CA . LEU A 1 191 ? 1.202 -9.973 10.188 1.00 94.88 191 LEU A CA 1
ATOM 1483 C C . LEU A 1 191 ? 0.137 -10.601 9.279 1.00 94.88 191 LEU A C 1
ATOM 1485 O O . LEU A 1 191 ? 0.477 -11.172 8.246 1.00 94.88 191 LEU A O 1
ATOM 1489 N N . GLU A 1 192 ? -1.141 -10.450 9.626 1.00 95.62 192 GLU A N 1
ATOM 1490 C CA . GLU A 1 192 ? -2.255 -10.907 8.809 1.00 95.62 192 GLU A CA 1
ATOM 1491 C C . GLU A 1 192 ? -2.234 -10.262 7.423 1.00 95.62 192 GLU A C 1
ATOM 1493 O O . GLU A 1 192 ? -2.168 -9.042 7.280 1.00 95.62 192 GLU A O 1
ATOM 1498 N N . ALA A 1 193 ? -2.327 -11.096 6.390 1.00 94.75 193 ALA A N 1
ATOM 1499 C CA . ALA A 1 193 ? -2.496 -10.647 5.015 1.00 94.75 193 ALA A CA 1
ATOM 1500 C C . ALA A 1 193 ? -3.992 -10.450 4.707 1.00 94.75 193 ALA A C 1
ATOM 1502 O O . ALA A 1 193 ? -4.696 -11.457 4.625 1.00 94.75 193 ALA A O 1
ATOM 1503 N N . PRO A 1 194 ? -4.510 -9.220 4.537 1.00 93.12 194 PRO A N 1
ATOM 1504 C CA . PRO A 1 194 ? -5.937 -9.001 4.283 1.00 93.12 194 PRO A CA 1
ATOM 1505 C C . PRO A 1 194 ? -6.372 -9.446 2.875 1.00 93.12 194 PRO A C 1
ATOM 1507 O O . PRO A 1 194 ? -7.517 -9.860 2.681 1.00 93.12 194 PRO A O 1
ATOM 1510 N N . CYS A 1 195 ? -5.483 -9.377 1.881 1.00 94.19 195 CYS A N 1
ATOM 1511 C CA . CYS A 1 195 ? -5.780 -9.735 0.491 1.00 94.19 195 CYS A CA 1
ATOM 1512 C C . CYS A 1 195 ? -6.129 -11.225 0.342 1.00 94.19 195 CYS A C 1
ATOM 1514 O O . CYS A 1 195 ? -5.547 -12.080 1.002 1.00 94.19 195 CYS A O 1
ATOM 1516 N N . GLY A 1 196 ? -7.115 -11.542 -0.504 1.00 93.25 196 GLY A N 1
ATOM 1517 C CA . GLY A 1 196 ? -7.602 -12.913 -0.731 1.00 93.25 196 GLY A CA 1
ATOM 1518 C C . GLY A 1 196 ? -8.522 -13.483 0.361 1.00 93.25 196 GLY A C 1
ATOM 1519 O O . GLY A 1 196 ? -9.364 -14.326 0.066 1.00 93.25 196 GLY A O 1
ATOM 1520 N N . LYS A 1 197 ? -8.447 -12.988 1.604 1.00 94.19 197 LYS A N 1
ATOM 1521 C CA . LYS A 1 197 ? -9.338 -13.412 2.701 1.00 94.19 197 LYS A CA 1
ATOM 1522 C C . LYS A 1 197 ? -10.783 -12.961 2.466 1.00 94.19 197 LYS A C 1
ATOM 1524 O O . LYS A 1 197 ? -11.011 -11.893 1.894 1.00 94.19 197 LYS A O 1
ATOM 1529 N N . ASN A 1 198 ? -11.770 -13.739 2.912 1.00 92.62 198 ASN A N 1
ATOM 1530 C CA . ASN A 1 198 ? -13.178 -13.367 2.735 1.00 92.62 198 ASN A CA 1
ATOM 1531 C C . ASN A 1 198 ? -13.533 -12.120 3.588 1.00 92.62 198 ASN A C 1
ATOM 1533 O O . ASN A 1 198 ? -13.014 -11.982 4.696 1.00 92.62 198 ASN A O 1
ATOM 1537 N N . PRO A 1 199 ? -14.388 -11.202 3.101 1.00 92.94 199 PRO A N 1
ATOM 1538 C CA . PRO A 1 199 ? -14.756 -9.981 3.825 1.00 92.94 199 PRO A CA 1
ATOM 1539 C C . PRO A 1 199 ? -15.913 -10.171 4.822 1.00 92.94 199 PRO A C 1
ATOM 1541 O O . PRO A 1 199 ? -16.438 -9.184 5.319 1.00 92.94 199 PRO A O 1
ATOM 1544 N N . ILE A 1 200 ? -16.351 -11.411 5.066 1.00 89.56 200 ILE A N 1
ATOM 1545 C CA . ILE A 1 200 ? -17.535 -11.729 5.875 1.00 89.56 200 ILE A CA 1
ATOM 1546 C C . ILE A 1 200 ? -17.113 -12.064 7.304 1.00 89.56 200 ILE A C 1
ATOM 1548 O O . ILE A 1 200 ? -17.530 -11.395 8.236 1.00 89.56 200 ILE A O 1
ATOM 1552 N N . SER A 1 201 ? -16.273 -13.085 7.465 1.00 88.12 201 SER A N 1
ATOM 1553 C CA . SER A 1 201 ? -15.903 -13.669 8.758 1.00 88.12 201 SER A CA 1
ATOM 1554 C C . SER A 1 201 ? -14.406 -13.639 9.042 1.00 88.12 201 SER A C 1
ATOM 1556 O O . SER A 1 201 ? -13.991 -13.931 10.166 1.00 88.12 201 SER A O 1
ATOM 1558 N N . HIS A 1 202 ? -13.568 -13.312 8.046 1.00 93.81 202 HIS A N 1
ATOM 1559 C CA . HIS A 1 202 ? -12.128 -13.406 8.242 1.00 93.81 202 HIS A CA 1
ATOM 1560 C C . HIS A 1 202 ? -11.562 -12.232 9.041 1.00 93.81 202 HIS A C 1
ATOM 1562 O O . HIS A 1 202 ? -11.252 -11.174 8.493 1.00 93.81 202 HIS A O 1
ATOM 1568 N N . VAL A 1 203 ? -11.329 -12.453 10.333 1.00 93.12 203 VAL A N 1
ATOM 1569 C CA . VAL A 1 203 ? -10.877 -11.430 11.294 1.00 93.12 203 VAL A CA 1
ATOM 1570 C C . VAL A 1 203 ? -9.543 -10.790 10.917 1.00 93.12 203 VAL A C 1
ATOM 1572 O O . VAL A 1 203 ? -9.422 -9.574 10.991 1.00 93.12 203 VAL A O 1
ATOM 1575 N N . GLY A 1 204 ? -8.580 -11.544 10.376 1.00 92.94 204 GLY A N 1
ATOM 1576 C CA . GLY A 1 204 ? -7.343 -10.969 9.831 1.00 92.94 204 GLY A CA 1
ATOM 1577 C C . GLY A 1 204 ? -7.553 -9.894 8.750 1.00 92.94 204 GLY A C 1
ATOM 1578 O O . GLY A 1 204 ? -6.732 -8.992 8.619 1.00 92.94 204 GLY A O 1
ATOM 1579 N N . LYS A 1 205 ? -8.669 -9.918 8.013 1.00 96.38 205 LYS A N 1
ATOM 1580 C CA . LYS A 1 205 ? -9.066 -8.838 7.095 1.00 96.38 205 LYS A CA 1
ATOM 1581 C C . LYS A 1 205 ? -9.967 -7.819 7.786 1.00 96.38 205 LYS A C 1
ATOM 1583 O O . LYS A 1 205 ? -9.650 -6.632 7.797 1.00 96.38 205 LYS A O 1
ATOM 1588 N N . VAL A 1 206 ? -11.070 -8.295 8.363 1.00 96.25 206 VAL A N 1
ATOM 1589 C CA . VAL A 1 206 ? -12.134 -7.462 8.938 1.00 96.25 206 VAL A CA 1
ATOM 1590 C C . VAL A 1 206 ? -11.595 -6.594 10.072 1.00 96.25 206 VAL A C 1
ATOM 1592 O O . VAL A 1 206 ? -11.835 -5.395 10.073 1.00 96.25 206 VAL A O 1
ATOM 1595 N N . TYR A 1 207 ? -10.801 -7.141 10.995 1.00 97.38 207 TYR A N 1
ATOM 1596 C CA . TYR A 1 207 ? -10.277 -6.376 12.130 1.00 97.38 207 TYR A CA 1
ATOM 1597 C C . TYR A 1 207 ? -9.140 -5.437 11.751 1.00 97.38 207 TYR A C 1
ATOM 1599 O O . TYR A 1 207 ? -9.017 -4.384 12.365 1.00 97.38 207 TYR A O 1
ATOM 1607 N N . ASN A 1 208 ? -8.327 -5.752 10.738 1.00 97.44 208 ASN A N 1
ATOM 1608 C CA . ASN A 1 208 ? -7.366 -4.764 10.243 1.00 97.44 208 ASN A CA 1
ATOM 1609 C C . ASN A 1 208 ? -8.105 -3.577 9.605 1.00 97.44 208 ASN A C 1
ATOM 1611 O O . ASN A 1 208 ? -7.805 -2.436 9.949 1.00 97.44 208 ASN A O 1
ATOM 1615 N N . ALA A 1 209 ? -9.118 -3.834 8.766 1.00 97.44 209 ALA A N 1
ATOM 1616 C CA . ALA A 1 209 ? -9.965 -2.786 8.189 1.00 97.44 209 ALA A CA 1
ATOM 1617 C C . ALA A 1 209 ? -10.696 -1.968 9.266 1.00 97.44 209 ALA A C 1
ATOM 1619 O O . ALA A 1 209 ? -10.649 -0.738 9.243 1.00 97.44 209 ALA A O 1
ATOM 1620 N N . LEU A 1 210 ? -11.305 -2.641 10.248 1.00 97.62 210 LEU A N 1
ATOM 1621 C CA . LEU A 1 210 ? -11.995 -1.998 11.365 1.00 97.62 210 LEU A CA 1
ATOM 1622 C C . LEU A 1 210 ? -11.045 -1.120 12.181 1.00 97.62 210 LEU A C 1
ATOM 1624 O O . LEU A 1 210 ? -11.393 0.012 12.496 1.00 97.62 210 LEU A O 1
ATOM 1628 N N . ALA A 1 211 ? -9.844 -1.617 12.491 1.00 98.06 211 ALA A N 1
ATOM 1629 C CA . ALA A 1 211 ? -8.849 -0.868 13.248 1.00 98.06 211 ALA A CA 1
ATOM 1630 C C . ALA A 1 211 ? -8.409 0.404 12.511 1.00 98.06 211 ALA A C 1
ATOM 1632 O O . ALA A 1 211 ? -8.263 1.444 13.152 1.00 98.06 211 ALA A O 1
ATOM 1633 N N . LEU A 1 212 ? -8.224 0.352 11.183 1.00 97.81 212 LEU A N 1
ATOM 1634 C CA . LEU A 1 212 ? -7.858 1.538 10.403 1.00 97.81 212 LEU A CA 1
ATOM 1635 C C . LEU A 1 212 ? -8.985 2.576 10.410 1.00 97.81 212 LEU A C 1
ATOM 1637 O O . LEU A 1 212 ? -8.736 3.731 10.752 1.00 97.81 212 LEU A O 1
ATOM 1641 N N . LEU A 1 213 ? -10.214 2.164 10.087 1.00 97.81 213 LEU A N 1
ATOM 1642 C CA . LEU A 1 213 ? -11.362 3.075 10.056 1.00 97.81 213 LEU A CA 1
ATOM 1643 C C . LEU A 1 213 ? -11.669 3.651 11.441 1.00 97.81 213 LEU A C 1
ATOM 1645 O O . LEU A 1 213 ? -11.960 4.835 11.567 1.00 97.81 213 LEU A O 1
ATOM 1649 N N . ALA A 1 214 ? -11.563 2.841 12.496 1.00 98.19 214 ALA A N 1
ATOM 1650 C CA . ALA A 1 214 ? -11.735 3.316 13.861 1.00 98.19 214 ALA A CA 1
ATOM 1651 C C . ALA A 1 214 ? -10.642 4.316 14.257 1.00 98.19 214 ALA A C 1
ATOM 1653 O O . ALA A 1 214 ? -10.947 5.344 14.855 1.00 98.19 214 ALA A O 1
ATOM 1654 N N . ALA A 1 215 ? -9.378 4.061 13.905 1.00 98.38 215 ALA A N 1
ATOM 1655 C CA . ALA A 1 215 ? -8.289 4.997 14.177 1.00 98.38 215 ALA A CA 1
ATOM 1656 C C . ALA A 1 215 ? -8.501 6.346 13.464 1.00 98.38 215 ALA A C 1
ATOM 1658 O O . ALA A 1 215 ? -8.266 7.399 14.059 1.00 98.38 215 ALA A O 1
ATOM 1659 N N . GLN A 1 216 ? -8.976 6.317 12.215 1.00 98.06 216 GLN A N 1
ATOM 1660 C CA . GLN A 1 216 ? -9.335 7.513 11.448 1.00 98.06 216 GLN A CA 1
ATOM 1661 C C . GLN A 1 216 ? -10.485 8.282 12.107 1.00 98.06 216 GLN A C 1
ATOM 1663 O O . GLN A 1 216 ? -10.326 9.464 12.415 1.00 98.06 216 GLN A O 1
ATOM 1668 N N . ASP A 1 217 ? -11.583 7.594 12.422 1.00 98.38 217 ASP A N 1
ATOM 1669 C CA . ASP A 1 217 ? -12.746 8.184 13.085 1.00 98.38 217 ASP A CA 1
ATOM 1670 C C . ASP A 1 217 ? -12.410 8.782 14.449 1.00 98.38 217 ASP A C 1
ATOM 1672 O O . ASP A 1 217 ? -12.913 9.847 14.785 1.00 98.38 217 ASP A O 1
ATOM 1676 N N . ILE A 1 218 ? -11.579 8.114 15.254 1.00 98.62 218 ILE A N 1
ATOM 1677 C CA . ILE A 1 218 ? -11.178 8.616 16.574 1.00 98.62 218 ILE A CA 1
ATOM 1678 C C . ILE A 1 218 ? -10.451 9.956 16.425 1.00 98.62 218 ILE A C 1
ATOM 1680 O O . ILE A 1 218 ? -10.746 10.903 17.152 1.00 98.62 218 ILE A O 1
ATOM 1684 N N . VAL A 1 219 ? -9.505 10.052 15.487 1.00 98.25 219 VAL A N 1
ATOM 1685 C CA . VAL A 1 219 ? -8.744 11.290 15.250 1.00 98.25 219 VAL A CA 1
ATOM 1686 C C . VAL A 1 219 ? -9.644 12.404 14.713 1.00 98.25 219 VAL A C 1
ATOM 1688 O O . VAL A 1 219 ? -9.446 13.567 15.066 1.00 98.25 219 VAL A O 1
ATOM 1691 N N . GLU A 1 220 ? -10.631 12.066 13.884 1.00 98.06 220 GLU A N 1
ATOM 1692 C CA . GLU A 1 220 ? -11.591 13.022 13.329 1.00 98.06 220 GLU A CA 1
ATOM 1693 C C . GLU A 1 220 ? -12.603 13.516 14.377 1.00 98.06 220 GLU A C 1
ATOM 1695 O O . GLU A 1 220 ? -12.815 14.721 14.525 1.00 98.06 220 GLU A O 1
ATOM 1700 N N . LYS A 1 221 ? -13.213 12.595 15.128 1.00 98.25 221 LYS A N 1
ATOM 1701 C CA . LYS A 1 221 ? -14.352 12.858 16.022 1.00 98.25 221 LYS A CA 1
ATOM 1702 C C . LYS A 1 221 ? -13.946 13.271 17.431 1.00 98.25 221 LYS A C 1
ATOM 1704 O O . LYS A 1 221 ? -14.761 13.866 18.131 1.00 98.25 221 LYS A O 1
ATOM 1709 N N . VAL A 1 222 ? -12.712 12.988 17.856 1.00 97.81 222 VAL A N 1
ATOM 1710 C CA . VAL A 1 222 ? -12.203 13.333 19.192 1.00 97.81 222 VAL A CA 1
ATOM 1711 C C . VAL A 1 222 ? -11.042 14.327 19.051 1.00 97.81 222 VAL A C 1
ATOM 1713 O O . VAL A 1 222 ? -9.875 13.929 19.058 1.00 97.81 222 VAL A O 1
ATOM 1716 N N . PRO A 1 223 ? -11.304 15.651 18.971 1.00 95.25 223 PRO A N 1
ATOM 1717 C CA . PRO A 1 223 ? -10.287 16.653 18.629 1.00 95.25 223 PRO A CA 1
ATOM 1718 C C . PRO A 1 223 ? -9.078 16.707 19.569 1.00 95.25 223 PRO A C 1
ATOM 1720 O O . PRO A 1 223 ? -8.034 17.242 19.187 1.00 95.25 223 PRO A O 1
ATOM 1723 N N . ALA A 1 224 ? -9.211 16.188 20.793 1.00 96.62 224 ALA A N 1
ATOM 1724 C CA . ALA A 1 224 ? -8.131 16.087 21.769 1.00 96.62 224 ALA A CA 1
ATOM 1725 C C . ALA A 1 224 ? -7.093 15.005 21.417 1.00 96.62 224 ALA A C 1
ATOM 1727 O O . ALA A 1 224 ? -5.962 15.073 21.907 1.00 96.62 224 ALA A O 1
ATOM 1728 N N . VAL A 1 225 ? -7.444 14.030 20.573 1.00 98.12 225 VAL A N 1
ATOM 1729 C CA . VAL A 1 225 ? -6.544 12.971 20.109 1.00 98.12 225 VAL A CA 1
ATOM 1730 C C . VAL A 1 225 ? -5.633 13.520 19.014 1.00 98.12 225 VAL A C 1
ATOM 1732 O O . VAL A 1 225 ? -6.072 14.133 18.043 1.00 98.12 225 VAL A O 1
ATOM 1735 N N . ARG A 1 226 ? -4.325 13.335 19.194 1.00 97.44 226 ARG A N 1
ATOM 1736 C CA . ARG A 1 226 ? -3.298 13.635 18.189 1.00 97.44 226 ARG A CA 1
ATOM 1737 C C . ARG A 1 226 ? -3.046 12.428 17.298 1.00 97.44 226 ARG A C 1
ATOM 1739 O O . ARG A 1 226 ? -2.819 12.588 16.107 1.00 9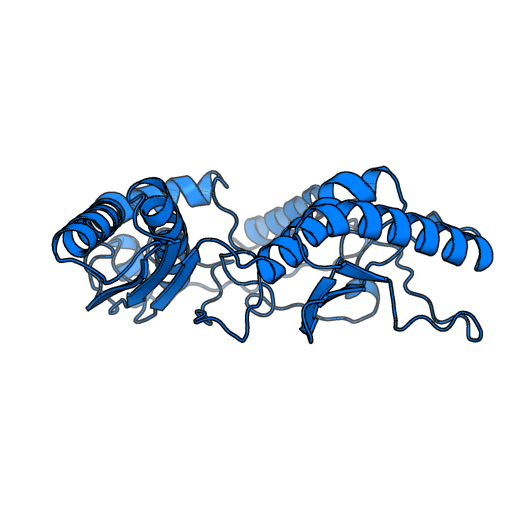7.44 226 ARG A O 1
ATOM 1746 N N . GLU A 1 227 ? -3.012 11.254 17.911 1.00 97.50 227 GLU A N 1
ATOM 1747 C CA . GLU A 1 227 ? -2.633 9.998 17.285 1.00 97.50 227 GLU A CA 1
ATOM 1748 C C . GLU A 1 227 ? -3.175 8.833 18.109 1.00 97.50 227 GLU A C 1
ATOM 1750 O O . GLU A 1 227 ? -3.232 8.905 19.339 1.00 97.50 227 GLU A O 1
ATOM 1755 N N . VAL A 1 228 ? -3.556 7.755 17.435 1.00 98.38 228 VAL A N 1
ATOM 1756 C CA . VAL A 1 228 ? -4.097 6.553 18.060 1.00 98.38 228 VAL A CA 1
ATOM 1757 C C . VAL A 1 228 ? -3.598 5.303 17.346 1.00 98.38 228 VAL A C 1
ATOM 1759 O O . VAL A 1 228 ? -3.390 5.305 16.135 1.00 98.38 228 VAL A O 1
ATOM 1762 N N . SER A 1 229 ? -3.404 4.226 18.102 1.00 98.44 229 SER A N 1
ATOM 1763 C CA . SER A 1 229 ? -3.254 2.863 17.578 1.00 98.44 229 SER A CA 1
ATOM 1764 C C . SER A 1 229 ? -4.378 1.998 18.133 1.00 98.44 229 SER A C 1
ATOM 1766 O O . SER A 1 229 ? -4.539 1.926 19.352 1.00 98.44 229 SER A O 1
ATOM 1768 N N . VAL A 1 230 ? -5.153 1.369 17.254 1.00 98.62 230 VAL A N 1
ATOM 1769 C CA . VAL A 1 230 ? -6.287 0.504 17.602 1.00 98.62 230 VAL A CA 1
ATOM 1770 C C . VAL A 1 230 ? -5.878 -0.953 17.423 1.00 98.62 230 VAL A C 1
ATOM 1772 O O . VAL A 1 230 ? -5.295 -1.312 16.401 1.00 98.62 230 VAL A O 1
ATOM 1775 N N . TYR A 1 231 ? -6.193 -1.777 18.419 1.00 98.44 231 TYR A N 1
ATOM 1776 C CA . TYR A 1 231 ? -5.893 -3.203 18.494 1.00 98.44 231 TYR A CA 1
ATOM 1777 C C . TYR A 1 231 ? -7.191 -3.970 18.717 1.00 98.44 231 TYR A C 1
ATOM 1779 O O . TYR A 1 231 ? -7.946 -3.653 19.637 1.00 98.44 231 TYR A O 1
ATOM 1787 N N . LEU A 1 232 ? -7.423 -4.996 17.907 1.00 98.31 232 LEU A N 1
ATOM 1788 C CA . LEU A 1 232 ? -8.588 -5.869 18.001 1.00 98.31 232 LEU A CA 1
ATOM 1789 C C . LEU A 1 232 ? -8.121 -7.322 18.001 1.00 98.31 232 LEU A C 1
ATOM 1791 O O . LEU A 1 232 ? -7.405 -7.724 17.086 1.00 98.31 232 LEU A O 1
ATOM 1795 N N . LEU A 1 233 ? -8.525 -8.108 18.997 1.00 98.12 233 LEU A N 1
ATOM 1796 C CA . LEU A 1 233 ? -8.213 -9.535 19.111 1.00 98.12 233 LEU A CA 1
ATOM 1797 C C . LEU A 1 233 ? -9.505 -10.345 19.099 1.00 98.12 233 LEU A C 1
ATOM 1799 O O . LEU A 1 233 ? -10.384 -10.138 19.932 1.00 98.12 233 LEU A O 1
ATOM 1803 N N . SER A 1 234 ? -9.596 -11.289 18.174 1.00 97.12 234 SER A N 1
ATOM 1804 C CA . SER A 1 234 ? -10.719 -12.223 18.073 1.00 97.12 234 SER A CA 1
ATOM 1805 C C . SER A 1 234 ? -10.445 -13.525 18.820 1.00 97.12 234 SER A C 1
ATOM 1807 O O . SER A 1 234 ? -9.304 -13.835 19.159 1.00 97.12 234 SER A O 1
ATOM 1809 N N . GLN A 1 235 ? -11.505 -14.301 19.026 1.00 95.75 235 GLN A N 1
ATOM 1810 C CA . GLN A 1 235 ? -11.446 -15.725 19.330 1.00 95.75 235 GLN A CA 1
ATOM 1811 C C . GLN A 1 235 ? -12.294 -16.461 18.301 1.00 95.75 235 GLN A C 1
ATOM 1813 O O . GLN A 1 235 ? -13.411 -16.026 18.021 1.00 95.75 235 GLN A O 1
ATOM 1818 N N . ILE A 1 236 ? -11.779 -17.564 17.759 1.00 92.94 236 ILE A N 1
ATOM 1819 C CA . ILE A 1 236 ? -12.502 -18.366 16.767 1.00 92.94 236 ILE A CA 1
ATOM 1820 C C . ILE A 1 236 ? -13.891 -18.773 17.286 1.00 92.94 236 ILE A C 1
ATOM 1822 O O . ILE A 1 236 ? -14.035 -19.237 18.417 1.00 92.94 236 ILE A O 1
ATOM 1826 N N . GLY A 1 237 ? -14.916 -18.587 16.455 1.00 91.56 237 GLY A N 1
ATOM 1827 C CA . GLY A 1 237 ? -16.316 -18.884 16.759 1.00 91.56 237 GLY A CA 1
ATOM 1828 C C . GLY A 1 237 ? -17.077 -17.783 17.508 1.00 91.56 237 GLY A C 1
ATOM 1829 O O . GLY A 1 237 ? -18.301 -17.872 17.593 1.00 91.56 237 GLY A O 1
ATOM 1830 N N . SER A 1 238 ? -16.408 -16.737 18.002 1.00 94.00 238 SER A N 1
ATOM 1831 C CA . SER A 1 238 ? -17.074 -15.607 18.666 1.00 94.00 238 SER A CA 1
ATOM 1832 C C . SER A 1 238 ? -17.718 -14.635 17.664 1.00 94.00 238 SER A C 1
ATOM 1834 O O . SER A 1 238 ? -17.257 -14.542 16.521 1.00 94.00 238 SER A O 1
ATOM 1836 N N . PRO A 1 239 ? -18.763 -13.882 18.058 1.00 95.62 239 PRO A N 1
ATOM 1837 C CA . PRO A 1 239 ? -19.314 -12.803 17.239 1.00 95.62 239 PRO A CA 1
ATOM 1838 C C . PRO A 1 239 ? -18.250 -11.759 16.869 1.00 95.62 239 PRO A C 1
ATOM 1840 O O . PRO A 1 239 ? -17.398 -11.408 17.686 1.00 95.62 239 PRO A O 1
ATOM 1843 N N . LEU A 1 240 ? -18.292 -11.250 15.634 1.00 93.94 240 LEU A N 1
ATOM 1844 C CA . LEU A 1 240 ? -17.290 -10.297 15.133 1.00 93.94 240 LEU A CA 1
ATOM 1845 C C . LEU A 1 240 ? -17.325 -8.948 15.865 1.00 93.94 240 LEU A C 1
ATOM 1847 O O . LEU A 1 240 ? -16.294 -8.285 15.958 1.00 93.94 240 LEU A O 1
ATOM 1851 N N . ASP A 1 241 ? -18.487 -8.556 16.381 1.00 96.62 241 ASP A N 1
ATOM 1852 C CA . ASP A 1 241 ? -18.726 -7.345 17.170 1.00 96.62 241 ASP A CA 1
ATOM 1853 C C . ASP A 1 241 ? -18.330 -7.501 18.651 1.00 96.62 241 ASP A C 1
ATOM 1855 O O . ASP A 1 241 ? -18.343 -6.523 19.394 1.00 96.62 241 ASP A O 1
ATOM 1859 N N . GLN A 1 242 ? -17.934 -8.706 19.082 1.00 96.12 242 GLN A N 1
ATOM 1860 C CA . GLN A 1 242 ? -17.541 -9.021 20.461 1.00 96.12 242 GLN A CA 1
ATOM 1861 C C . GLN A 1 242 ? -16.118 -9.608 20.521 1.00 96.12 242 GLN A C 1
ATOM 1863 O O . GLN A 1 242 ? -15.934 -10.783 20.858 1.00 96.12 242 GLN A O 1
ATOM 1868 N N . PRO A 1 243 ? -15.080 -8.817 20.186 1.00 97.00 243 PRO A N 1
ATOM 1869 C CA . PRO A 1 243 ? -13.696 -9.264 20.283 1.00 97.00 243 PRO A CA 1
ATOM 1870 C C . PRO A 1 243 ? -13.317 -9.586 21.737 1.00 97.00 243 PRO A C 1
ATOM 1872 O O . PRO A 1 243 ? -13.812 -8.962 22.675 1.00 97.00 243 PRO A O 1
ATOM 1875 N N . LEU A 1 244 ? -12.348 -10.489 21.932 1.00 97.06 244 LEU A N 1
ATOM 1876 C CA . LEU A 1 244 ? -11.723 -10.714 23.245 1.00 97.06 244 LEU A CA 1
ATOM 1877 C C . LEU A 1 244 ? -11.095 -9.436 23.805 1.00 97.06 244 LEU A C 1
ATOM 1879 O O . LEU A 1 244 ? -10.994 -9.264 25.019 1.00 97.06 244 LEU A O 1
ATOM 1883 N N . MET A 1 245 ? -10.613 -8.572 22.913 1.00 97.06 245 MET A N 1
ATOM 1884 C CA . MET A 1 245 ? -10.027 -7.292 23.269 1.00 97.06 245 MET A CA 1
ATOM 1885 C C . MET A 1 245 ? -10.258 -6.279 22.154 1.00 97.06 245 MET A C 1
ATOM 1887 O O . MET A 1 245 ? -9.936 -6.551 20.998 1.00 97.06 245 MET A O 1
ATOM 1891 N N . ALA A 1 246 ? -10.717 -5.090 22.534 1.00 97.88 246 ALA A N 1
ATOM 1892 C CA . ALA A 1 246 ? -10.653 -3.884 21.723 1.00 97.88 246 ALA A CA 1
ATOM 1893 C C . ALA A 1 246 ? -9.963 -2.784 22.536 1.00 97.88 246 ALA A C 1
ATOM 1895 O O . ALA A 1 246 ? -10.490 -2.329 23.548 1.00 97.88 246 ALA A O 1
ATOM 1896 N N . THR A 1 247 ? -8.761 -2.388 22.121 1.00 97.38 247 THR A N 1
ATOM 1897 C CA . THR A 1 247 ? -7.924 -1.433 22.861 1.00 97.38 247 THR A CA 1
ATOM 1898 C C . THR A 1 247 ? -7.448 -0.323 21.938 1.00 97.38 247 THR A C 1
ATOM 1900 O O . THR A 1 247 ? -6.976 -0.590 20.836 1.00 97.38 247 THR A O 1
ATOM 1903 N N . ALA A 1 248 ? -7.486 0.921 22.416 1.00 98.06 248 ALA A N 1
ATOM 1904 C CA . ALA A 1 248 ? -6.843 2.058 21.767 1.00 98.06 248 ALA A CA 1
ATOM 1905 C C . ALA A 1 248 ? -5.711 2.613 22.640 1.00 98.06 248 ALA A C 1
ATOM 1907 O O . ALA A 1 248 ? -5.922 2.991 23.791 1.00 98.06 248 ALA A O 1
ATOM 1908 N N . THR A 1 249 ? -4.507 2.709 22.078 1.00 97.62 249 THR A N 1
ATOM 1909 C CA . THR A 1 249 ? -3.411 3.487 22.672 1.00 97.62 249 THR A CA 1
ATOM 1910 C C . THR A 1 249 ? -3.463 4.896 22.112 1.00 97.62 249 THR A C 1
ATOM 1912 O O . THR A 1 249 ? -3.302 5.087 20.908 1.00 97.62 249 THR A O 1
ATOM 1915 N N . VAL A 1 250 ? -3.714 5.874 22.981 1.00 97.62 250 VAL A N 1
ATOM 1916 C CA . VAL A 1 250 ? -4.036 7.252 22.596 1.00 97.62 250 VAL A CA 1
ATOM 1917 C C . VAL A 1 250 ? -2.913 8.200 22.998 1.00 97.62 250 VAL A C 1
ATOM 1919 O O . VAL A 1 250 ? -2.522 8.267 24.163 1.00 97.62 250 VAL A O 1
ATOM 1922 N N . HIS A 1 251 ? -2.453 8.998 22.040 1.00 96.31 251 HIS A N 1
ATOM 1923 C CA . HIS A 1 251 ? -1.627 10.172 22.278 1.00 96.31 251 HIS A CA 1
ATOM 1924 C C . HIS A 1 251 ? -2.482 11.422 22.096 1.00 96.31 251 HIS A C 1
ATOM 1926 O O . HIS A 1 251 ? -3.004 11.698 21.017 1.00 96.31 251 HIS A O 1
ATOM 1932 N N . THR A 1 252 ? -2.627 12.195 23.161 1.00 96.88 252 THR A N 1
ATOM 1933 C CA . THR A 1 252 ? -3.373 13.456 23.190 1.00 96.88 252 THR A CA 1
ATOM 1934 C C . THR A 1 252 ? -2.540 14.611 22.626 1.00 96.88 252 THR A C 1
ATOM 1936 O O . THR A 1 252 ? -1.307 14.574 22.606 1.00 96.88 252 THR A O 1
ATOM 1939 N N . LYS A 1 253 ? -3.210 15.671 22.161 1.00 94.12 253 LYS A N 1
ATOM 1940 C CA . LYS A 1 253 ? -2.549 16.911 21.719 1.00 94.12 253 LYS A CA 1
ATOM 1941 C C . LYS A 1 253 ? -1.958 17.680 22.900 1.00 94.12 253 LYS A C 1
ATOM 1943 O O . LYS A 1 253 ? -0.815 18.116 22.825 1.00 94.12 253 LYS A O 1
ATOM 1948 N N . ASN A 1 254 ? -2.730 17.808 23.983 1.00 86.69 254 ASN A N 1
ATOM 1949 C CA . ASN A 1 254 ? -2.394 18.626 25.146 1.00 86.69 254 ASN A CA 1
ATOM 1950 C C . ASN A 1 254 ? -2.661 17.847 26.445 1.00 86.69 254 ASN A C 1
ATOM 1952 O O . ASN A 1 254 ? -3.814 17.673 26.833 1.00 86.69 254 ASN A O 1
ATOM 1956 N N . GLY A 1 255 ? -1.610 17.420 27.145 1.00 84.44 255 GLY A N 1
ATOM 1957 C CA . GLY A 1 255 ? -1.726 16.872 28.503 1.00 84.44 255 GLY A CA 1
ATOM 1958 C C . GLY A 1 255 ? -2.136 15.400 28.578 1.00 84.44 255 GLY A C 1
ATOM 1959 O O . GLY A 1 255 ? -1.857 14.622 27.674 1.00 84.44 255 GLY A O 1
ATOM 1960 N N . ASN A 1 256 ? -2.752 15.004 29.690 1.00 90.12 256 ASN A N 1
ATOM 1961 C CA . ASN A 1 256 ? -3.023 13.600 30.008 1.00 90.12 256 ASN A CA 1
ATOM 1962 C C . ASN A 1 256 ? -4.335 13.090 29.393 1.00 90.12 256 ASN A C 1
ATOM 1964 O O . ASN A 1 256 ? -5.259 13.857 29.128 1.00 90.12 256 ASN A O 1
ATOM 1968 N N . LEU A 1 257 ? -4.430 11.769 29.234 1.00 93.62 257 LEU A N 1
ATOM 1969 C CA . LEU A 1 257 ? -5.662 11.074 28.872 1.00 93.62 257 LEU A CA 1
ATOM 1970 C C . LEU A 1 257 ? -6.680 11.180 30.024 1.00 93.62 257 LEU A C 1
ATOM 1972 O O . LEU A 1 257 ? -6.454 10.634 31.103 1.00 93.62 257 LEU A O 1
ATOM 1976 N N . THR A 1 258 ? -7.781 11.905 29.813 1.00 95.88 258 THR A N 1
ATOM 1977 C CA . THR A 1 258 ? -8.854 12.071 30.809 1.00 95.88 258 THR A CA 1
ATOM 1978 C C . THR A 1 258 ? -9.952 11.026 30.622 1.00 95.88 258 THR A C 1
ATOM 1980 O O . THR A 1 258 ? -10.095 10.462 29.538 1.00 95.88 258 THR A O 1
ATOM 1983 N N . ALA A 1 259 ? -10.780 10.813 31.649 1.00 96.56 259 ALA A N 1
ATOM 1984 C CA . ALA A 1 259 ? -11.924 9.899 31.570 1.00 96.56 259 ALA A CA 1
ATOM 1985 C C . ALA A 1 259 ? -12.930 10.286 30.468 1.00 96.56 259 ALA A C 1
ATOM 1987 O O . ALA A 1 259 ? -13.514 9.412 29.842 1.00 96.56 259 ALA A O 1
ATOM 1988 N N . SER A 1 260 ? -13.095 11.586 30.190 1.00 96.50 260 SER A N 1
ATOM 1989 C CA . SER A 1 260 ? -13.951 12.050 29.088 1.00 96.50 260 SER A CA 1
ATOM 1990 C C . SER A 1 260 ? -13.387 11.632 27.734 1.00 96.50 260 SER A C 1
ATOM 1992 O O . SER A 1 260 ? -14.111 11.070 26.928 1.00 96.50 260 SER A O 1
ATOM 1994 N N . ILE A 1 261 ? -12.083 11.835 27.506 1.00 97.12 261 ILE A N 1
ATOM 1995 C CA . ILE A 1 261 ? -11.438 11.428 26.248 1.00 97.12 261 ILE A CA 1
ATOM 1996 C C . ILE A 1 261 ? -11.504 9.905 26.090 1.00 97.12 261 ILE A C 1
ATOM 1998 O O . ILE A 1 261 ? -11.725 9.414 24.990 1.00 97.12 261 ILE A O 1
ATOM 2002 N N . GLN A 1 262 ? -11.326 9.152 27.181 1.00 97.62 262 GLN A N 1
ATOM 2003 C CA . GLN A 1 262 ? -11.483 7.696 27.166 1.00 97.62 262 GLN A CA 1
ATOM 2004 C C . GLN A 1 262 ? -12.897 7.285 26.759 1.00 97.62 262 GLN A C 1
ATOM 2006 O O . GLN A 1 262 ? -13.032 6.424 25.897 1.00 97.62 262 GLN A O 1
ATOM 2011 N N . ALA A 1 263 ? -13.925 7.917 27.331 1.00 98.06 263 ALA A N 1
ATOM 2012 C CA . ALA A 1 263 ? -15.316 7.642 26.990 1.00 98.06 263 ALA A CA 1
ATOM 2013 C C . ALA A 1 263 ? -15.632 7.983 25.524 1.00 98.06 263 ALA A C 1
ATOM 2015 O O . ALA A 1 263 ? -16.272 7.184 24.849 1.00 98.06 263 ALA A O 1
ATOM 2016 N N . ASP A 1 264 ? -15.128 9.109 25.009 1.00 98.19 264 ASP A N 1
ATOM 2017 C CA . ASP A 1 264 ? -15.326 9.502 23.608 1.00 98.19 264 ASP A CA 1
ATOM 2018 C C . ASP A 1 264 ? -14.657 8.505 22.644 1.00 98.19 264 ASP A C 1
ATOM 2020 O O . ASP A 1 264 ? -15.262 8.067 21.667 1.00 98.19 264 ASP A O 1
ATOM 2024 N N . VAL A 1 265 ? -13.415 8.098 22.936 1.00 98.44 265 VAL A N 1
ATOM 2025 C CA . VAL A 1 265 ? -12.683 7.089 22.150 1.00 98.44 265 VAL A CA 1
ATOM 2026 C C . VAL A 1 265 ? -13.387 5.735 22.200 1.00 98.44 265 VAL A C 1
ATOM 2028 O O . VAL A 1 265 ? -13.514 5.074 21.170 1.00 98.44 265 VAL A O 1
ATOM 2031 N N . GLN A 1 266 ? -13.848 5.327 23.383 1.00 98.19 266 GLN A N 1
ATOM 2032 C CA . GLN A 1 266 ? -14.586 4.084 23.559 1.00 98.19 266 GLN A CA 1
ATOM 2033 C C . GLN A 1 266 ? -15.899 4.109 22.770 1.00 98.19 266 GLN A C 1
ATOM 2035 O O . GLN A 1 266 ? -16.172 3.153 22.057 1.00 98.19 266 GLN A O 1
ATOM 2040 N N . GLY A 1 267 ? -16.650 5.214 22.805 1.00 98.31 267 GLY A N 1
ATOM 2041 C CA . GLY A 1 267 ? -17.882 5.360 22.027 1.00 98.31 267 GLY A CA 1
ATOM 2042 C C . GLY A 1 267 ? -17.657 5.168 20.526 1.00 98.31 267 GLY A C 1
ATOM 2043 O O . GLY A 1 267 ? -18.402 4.438 19.882 1.00 98.31 267 GLY A O 1
ATOM 2044 N N . VAL A 1 268 ? -16.576 5.730 19.972 1.00 98.38 268 VAL A N 1
ATOM 2045 C CA . VAL A 1 268 ? -16.230 5.524 18.554 1.00 98.38 268 VAL A CA 1
ATOM 2046 C C . VAL A 1 268 ? -15.885 4.059 18.248 1.00 98.38 268 VAL A C 1
ATOM 2048 O O . VAL A 1 268 ? -16.270 3.552 17.192 1.00 98.38 268 VAL A O 1
ATOM 2051 N N . LEU A 1 269 ? -15.161 3.372 19.140 1.00 97.69 269 LEU A N 1
ATOM 2052 C CA . LEU A 1 269 ? -14.852 1.946 18.973 1.00 97.69 269 LEU A CA 1
ATOM 2053 C C . LEU A 1 269 ? -16.111 1.078 19.046 1.00 97.69 269 LEU A C 1
ATOM 2055 O O . LEU A 1 269 ? -16.292 0.217 18.185 1.00 97.69 269 LEU A O 1
ATOM 2059 N N . ASP A 1 270 ? -16.969 1.327 20.032 1.00 98.12 270 ASP A N 1
ATOM 2060 C CA . ASP A 1 270 ? -18.216 0.595 20.249 1.00 98.12 270 ASP A CA 1
ATOM 2061 C C . ASP A 1 270 ? -19.160 0.772 19.048 1.00 98.12 270 ASP A C 1
ATOM 2063 O O . ASP A 1 270 ? -19.678 -0.213 18.522 1.00 98.12 270 ASP A O 1
ATOM 2067 N N . ASP A 1 271 ? -19.299 1.997 18.527 1.00 97.94 271 ASP A N 1
ATOM 2068 C CA . ASP A 1 271 ? -20.088 2.286 17.322 1.00 97.94 271 ASP A CA 1
ATOM 2069 C C . ASP A 1 271 ? -19.559 1.533 16.094 1.00 97.94 271 ASP A C 1
ATOM 2071 O O . ASP A 1 271 ? -20.328 0.997 15.289 1.00 97.94 271 ASP A O 1
ATOM 2075 N N . ARG A 1 272 ? -18.233 1.483 15.919 1.00 97.00 272 ARG A N 1
ATOM 2076 C CA . ARG A 1 272 ? -17.602 0.776 14.798 1.00 97.00 272 ARG A CA 1
ATOM 2077 C C . ARG A 1 272 ? -17.772 -0.740 14.924 1.00 97.00 272 ARG A C 1
ATOM 2079 O O . ARG A 1 272 ? -18.070 -1.382 13.919 1.00 97.00 272 ARG A O 1
ATOM 2086 N N . LEU A 1 273 ? -17.639 -1.302 16.126 1.00 97.25 273 LEU A N 1
ATOM 2087 C CA . LEU A 1 273 ? -17.866 -2.726 16.398 1.00 97.25 273 LEU A CA 1
ATOM 2088 C C . LEU A 1 273 ? -19.327 -3.126 16.183 1.00 97.25 273 LEU A C 1
ATOM 2090 O O . LEU A 1 273 ? -19.587 -4.097 15.475 1.00 97.25 273 LEU A O 1
ATOM 2094 N N . ALA A 1 274 ? -20.278 -2.339 16.692 1.00 97.38 274 ALA A N 1
ATOM 2095 C CA . ALA A 1 274 ? -21.709 -2.577 16.497 1.00 97.38 274 ALA A CA 1
ATOM 2096 C C . ALA A 1 274 ? -22.112 -2.586 15.011 1.00 97.38 274 ALA A C 1
ATOM 2098 O O . ALA A 1 274 ? -23.065 -3.257 14.620 1.00 97.38 274 ALA A O 1
ATOM 2099 N N . ASN A 1 275 ? -21.358 -1.872 14.167 1.00 95.69 275 ASN A N 1
ATOM 2100 C CA . ASN A 1 275 ? -21.570 -1.791 12.723 1.00 95.69 275 ASN A CA 1
ATOM 2101 C C . ASN A 1 275 ? -20.534 -2.586 11.906 1.00 95.69 275 ASN A C 1
ATOM 2103 O O . ASN A 1 275 ? -20.366 -2.327 10.713 1.00 95.69 275 ASN A O 1
ATOM 2107 N N . VAL A 1 276 ? -19.851 -3.574 12.502 1.00 95.19 276 VAL A N 1
ATOM 2108 C CA . VAL A 1 276 ? -18.795 -4.357 11.828 1.00 95.19 276 VAL A CA 1
ATOM 2109 C C . VAL A 1 276 ? -19.276 -5.014 10.528 1.00 95.19 276 VAL A C 1
ATOM 2111 O O . VAL A 1 276 ? -18.509 -5.115 9.573 1.00 95.19 276 VAL A O 1
ATOM 2114 N N . GLY A 1 277 ? -20.557 -5.387 10.436 1.00 91.69 277 GLY A N 1
ATOM 2115 C CA . GLY A 1 277 ? -21.148 -5.970 9.226 1.00 91.69 277 GLY A CA 1
ATOM 2116 C C . GLY A 1 277 ? -21.086 -5.058 7.993 1.00 91.69 277 GLY A C 1
ATOM 2117 O O . GLY A 1 277 ? -20.959 -5.560 6.877 1.00 91.69 277 GLY A O 1
ATOM 2118 N N . ALA A 1 278 ? -21.084 -3.731 8.179 1.00 93.19 278 ALA A N 1
ATOM 2119 C CA . ALA A 1 278 ? -20.977 -2.764 7.083 1.00 93.19 278 ALA A CA 1
ATOM 2120 C C . ALA A 1 278 ? -19.609 -2.810 6.378 1.00 93.19 278 ALA A C 1
ATOM 2122 O O . ALA A 1 278 ? -19.499 -2.419 5.216 1.00 93.19 278 ALA A O 1
ATOM 2123 N N . LEU A 1 279 ? -18.564 -3.340 7.035 1.00 94.12 279 LEU A N 1
ATOM 2124 C CA . LEU A 1 279 ? -17.243 -3.501 6.416 1.00 94.12 279 LEU A CA 1
ATOM 2125 C C . LEU A 1 279 ? -17.271 -4.397 5.187 1.00 94.12 279 LEU A C 1
ATOM 2127 O O . LEU A 1 279 ? -16.453 -4.211 4.286 1.00 94.12 279 LEU A O 1
ATOM 2131 N N . ARG A 1 280 ? -18.195 -5.361 5.138 1.00 93.88 280 ARG A N 1
ATOM 2132 C CA . ARG A 1 280 ? -18.355 -6.218 3.969 1.00 93.88 280 ARG A CA 1
ATOM 2133 C C . ARG A 1 280 ? -18.592 -5.373 2.721 1.00 93.88 280 ARG A C 1
ATOM 2135 O O . ARG A 1 280 ? -17.889 -5.563 1.732 1.00 93.88 280 ARG A O 1
ATOM 2142 N N . ASP A 1 281 ? -19.540 -4.446 2.785 1.00 95.31 281 ASP A N 1
ATOM 2143 C CA . ASP A 1 281 ? -19.926 -3.625 1.638 1.00 95.31 281 ASP A CA 1
ATOM 2144 C C . ASP A 1 281 ? -18.834 -2.607 1.301 1.00 95.31 281 ASP A C 1
ATOM 2146 O O . ASP A 1 281 ? -18.454 -2.498 0.139 1.00 95.31 281 ASP A O 1
ATOM 2150 N N . ILE A 1 282 ? -18.217 -1.982 2.312 1.00 95.62 282 ILE A N 1
ATOM 2151 C CA . ILE A 1 282 ? -17.061 -1.080 2.138 1.00 95.62 282 ILE A CA 1
ATOM 2152 C C . ILE A 1 282 ? -15.921 -1.786 1.376 1.00 95.62 282 ILE A C 1
ATOM 2154 O O . ILE A 1 282 ? -15.339 -1.229 0.444 1.00 95.62 282 ILE A O 1
ATOM 2158 N N . ILE A 1 283 ? -15.604 -3.037 1.736 1.00 95.31 283 ILE A N 1
ATOM 2159 C CA . ILE A 1 283 ? -14.551 -3.820 1.070 1.00 95.31 283 ILE A CA 1
ATOM 2160 C C . ILE A 1 283 ? -14.979 -4.235 -0.344 1.00 95.31 283 ILE A C 1
ATOM 2162 O O . ILE A 1 283 ? -14.172 -4.151 -1.270 1.00 95.31 283 ILE A O 1
ATOM 2166 N N . LEU A 1 284 ? -16.221 -4.694 -0.531 1.00 94.06 284 LEU A N 1
ATOM 2167 C CA . LEU A 1 284 ? -16.721 -5.131 -1.841 1.00 94.06 284 LEU A CA 1
ATOM 2168 C C . LEU A 1 284 ? -16.823 -3.973 -2.843 1.00 94.06 284 LEU A C 1
ATOM 2170 O O . LEU A 1 284 ? -16.516 -4.167 -4.019 1.00 94.06 284 LEU A O 1
ATOM 2174 N N . ASN A 1 285 ? -17.166 -2.773 -2.374 1.00 95.62 285 ASN A N 1
ATOM 2175 C CA . ASN A 1 285 ? -17.241 -1.554 -3.178 1.00 95.62 285 ASN A CA 1
ATOM 2176 C C . ASN A 1 285 ? -15.872 -0.899 -3.428 1.00 95.62 285 ASN A C 1
ATOM 2178 O O . ASN A 1 285 ? -15.808 0.121 -4.110 1.00 95.62 285 ASN A O 1
ATOM 2182 N N . ARG A 1 286 ? -14.775 -1.474 -2.908 1.00 92.88 286 ARG A N 1
ATOM 2183 C CA . ARG A 1 286 ? -13.412 -0.911 -2.984 1.00 92.88 286 ARG A CA 1
ATOM 2184 C C . ARG A 1 286 ? -13.308 0.502 -2.378 1.00 92.88 286 ARG A C 1
ATOM 2186 O O . ARG A 1 286 ? -12.485 1.301 -2.811 1.00 92.88 286 ARG A O 1
ATOM 2193 N N . GLU A 1 287 ? -14.110 0.800 -1.354 1.00 95.12 287 GLU A N 1
ATOM 2194 C CA . GLU A 1 287 ? -14.086 2.083 -0.626 1.00 95.12 287 GLU A CA 1
ATOM 2195 C C . GLU A 1 287 ? -12.915 2.171 0.370 1.00 95.12 287 GLU A C 1
ATOM 2197 O O . GLU A 1 287 ? -12.598 3.244 0.881 1.00 95.12 287 GLU A O 1
ATOM 2202 N N . ILE A 1 288 ? -12.252 1.041 0.634 1.00 93.75 288 ILE A N 1
ATOM 2203 C CA . ILE A 1 288 ? -11.040 0.946 1.446 1.00 93.75 288 ILE A CA 1
ATOM 2204 C C . ILE A 1 288 ? -9.945 0.192 0.687 1.00 93.75 288 ILE A C 1
ATOM 2206 O O . ILE A 1 288 ? -10.167 -0.901 0.159 1.00 93.75 288 ILE A O 1
ATOM 2210 N N . THR A 1 289 ? -8.739 0.755 0.672 1.00 91.75 289 THR A N 1
ATOM 2211 C CA . THR A 1 289 ? -7.549 0.073 0.154 1.00 91.75 289 THR A CA 1
ATOM 2212 C C . THR A 1 289 ? -7.025 -0.918 1.192 1.00 91.75 289 THR A C 1
ATOM 2214 O O . THR A 1 289 ? -6.980 -0.619 2.383 1.00 91.75 289 THR A O 1
ATOM 2217 N N . LEU A 1 290 ? -6.636 -2.117 0.755 1.00 93.69 290 LEU A N 1
ATOM 2218 C CA . LEU A 1 290 ? -6.207 -3.195 1.654 1.00 93.69 290 LEU A CA 1
ATOM 2219 C C . LEU A 1 290 ? -4.680 -3.329 1.789 1.00 93.69 290 LEU A C 1
ATOM 2221 O O . LEU A 1 290 ? -4.233 -4.150 2.594 1.00 93.69 290 LEU A O 1
ATOM 2225 N N . PHE A 1 291 ? -3.903 -2.576 1.004 1.00 92.88 291 PHE A N 1
ATOM 2226 C CA . PHE A 1 291 ? -2.437 -2.567 0.966 1.00 92.88 291 PHE A CA 1
ATOM 2227 C C . PHE A 1 291 ? -1.905 -1.324 0.237 1.00 92.88 291 PHE A C 1
ATOM 2229 O O . PHE A 1 291 ? -2.733 -0.575 -0.322 1.00 92.88 291 PHE A O 1
#